Protein AF-A0AAD9K4V1-F1 (afdb_monomer_lite)

pLDDT: mean 78.72, std 24.53, range [26.08, 97.69]

Organism: NCBI:txid53620

Foldseek 3Di:
DPPVVVLDPPDDPDDPDDDDDDDDDDDDDDDDDDDPDDDDDDDDPVNVVVVVCQFQVVVDDVVVVQVVCVVVDVVSVVCCVVPPPDTQTQDQLLLLLLLLLLVVPDDPVSSVLLQVVQQVVAFDWDDADPNDTDGDRHFLVSLQDPCQLVVSVVVPSPPSSVLSNQQSVVLVVVVGSVNRSVLLVDDLVVSLVVQCVGRSCDNVSSVSSCSRNRPPD

Structure (mmCIF, N/CA/C/O backbone):
data_AF-A0AAD9K4V1-F1
#
_entry.id   AF-A0AAD9K4V1-F1
#
loop_
_atom_site.group_PDB
_atom_site.id
_atom_site.type_symbol
_atom_site.label_atom_id
_atom_site.label_alt_id
_atom_site.label_comp_id
_atom_site.label_asym_id
_atom_site.label_entity_id
_atom_site.label_seq_id
_atom_site.pdbx_PDB_ins_code
_atom_site.Cartn_x
_atom_site.Cartn_y
_atom_site.Cartn_z
_atom_site.occupancy
_atom_site.B_iso_or_equiv
_atom_site.auth_seq_id
_atom_site.auth_comp_id
_atom_site.auth_asym_id
_atom_site.auth_atom_id
_atom_site.pdbx_PDB_model_num
ATOM 1 N N . VAL A 1 1 ? -15.288 7.721 -21.588 1.00 27.66 1 VAL A N 1
ATOM 2 C CA . VAL A 1 1 ? -16.546 7.772 -20.795 1.00 27.66 1 VAL A CA 1
ATOM 3 C C . VAL A 1 1 ? -16.971 6.377 -20.280 1.00 27.66 1 VAL A C 1
ATOM 5 O O . VAL A 1 1 ? -18.132 6.167 -19.991 1.00 27.66 1 VAL A O 1
ATOM 8 N N . HIS A 1 2 ? -16.050 5.419 -20.070 1.00 26.86 2 HIS A N 1
ATOM 9 C CA . HIS A 1 2 ? -16.391 4.065 -19.564 1.00 26.86 2 HIS A CA 1
ATOM 10 C C . HIS A 1 2 ? -15.452 3.548 -18.453 1.00 26.86 2 HIS A C 1
ATOM 12 O O . HIS A 1 2 ? -15.375 2.349 -18.196 1.00 26.86 2 HIS A O 1
ATOM 18 N N . THR A 1 3 ? -14.713 4.435 -17.788 1.00 29.56 3 THR A N 1
ATOM 19 C CA . THR A 1 3 ? -13.752 4.066 -16.734 1.00 29.56 3 THR A CA 1
ATOM 20 C C . THR A 1 3 ? -14.324 4.159 -15.319 1.00 29.56 3 THR A C 1
ATOM 22 O O . THR A 1 3 ? -13.787 3.514 -14.428 1.00 29.56 3 THR A O 1
ATOM 25 N N . LEU A 1 4 ? -15.424 4.891 -15.106 1.00 29.19 4 LEU A N 1
ATOM 26 C CA . LEU A 1 4 ? -15.973 5.150 -13.766 1.00 29.19 4 LEU A CA 1
ATOM 27 C C . LEU A 1 4 ? -16.699 3.939 -13.147 1.00 29.19 4 LEU A C 1
ATOM 29 O O . LEU A 1 4 ? -16.651 3.765 -11.935 1.00 29.19 4 LEU A O 1
ATOM 33 N N . ASP A 1 5 ? -17.291 3.052 -13.955 1.00 32.31 5 ASP A N 1
ATOM 34 C CA . ASP A 1 5 ? -18.043 1.891 -13.441 1.00 32.31 5 ASP A CA 1
ATOM 35 C C . ASP A 1 5 ? -17.166 0.717 -12.975 1.00 32.31 5 ASP A C 1
ATOM 37 O O . ASP A 1 5 ? -17.660 -0.192 -12.312 1.00 32.31 5 ASP A O 1
ATOM 41 N N . ARG A 1 6 ? -15.858 0.717 -13.274 1.00 38.47 6 ARG A N 1
ATOM 42 C CA . ARG A 1 6 ? -14.956 -0.386 -12.881 1.00 38.47 6 ARG A CA 1
ATOM 43 C C . ARG A 1 6 ? -14.404 -0.269 -11.461 1.00 38.47 6 ARG A C 1
ATOM 45 O O . ARG A 1 6 ? -13.782 -1.211 -10.986 1.00 38.47 6 ARG A O 1
ATOM 52 N N . TYR A 1 7 ? -14.594 0.874 -10.802 1.00 41.94 7 TYR A N 1
ATOM 53 C CA . TYR A 1 7 ? -13.893 1.199 -9.555 1.00 41.94 7 TYR A CA 1
ATOM 54 C C . TYR A 1 7 ? -14.792 1.292 -8.321 1.00 41.94 7 TYR A C 1
ATOM 56 O O . TYR A 1 7 ? -14.320 1.703 -7.263 1.00 41.94 7 TYR A O 1
ATOM 64 N N . LYS A 1 8 ? -16.056 0.856 -8.404 1.00 34.94 8 LYS A N 1
ATOM 65 C CA . LYS A 1 8 ? -16.811 0.581 -7.177 1.00 34.94 8 LYS A CA 1
ATOM 66 C C . LYS A 1 8 ? -16.186 -0.629 -6.475 1.00 34.94 8 LYS A C 1
ATOM 68 O O . LYS A 1 8 ? -15.973 -1.646 -7.140 1.00 34.94 8 LYS A O 1
ATOM 73 N N . PRO A 1 9 ? -15.908 -0.560 -5.160 1.00 36.94 9 PRO A N 1
ATOM 74 C CA . PRO A 1 9 ? -15.474 -1.728 -4.410 1.00 36.94 9 PRO A CA 1
ATOM 75 C C . PRO A 1 9 ? -16.477 -2.858 -4.651 1.00 36.94 9 PRO A C 1
ATOM 77 O O . PRO A 1 9 ? -17.682 -2.681 -4.478 1.00 36.94 9 PRO A O 1
ATOM 80 N N . ILE A 1 10 ? -15.992 -4.034 -5.059 1.00 44.75 10 ILE A N 1
ATOM 81 C CA . ILE A 1 10 ? -16.858 -5.198 -5.321 1.00 44.75 10 ILE A CA 1
ATOM 82 C C . ILE A 1 10 ? -17.320 -5.867 -4.007 1.00 44.75 10 ILE A C 1
ATOM 84 O O . ILE A 1 10 ? -17.772 -7.012 -3.978 1.00 44.75 10 ILE A O 1
ATOM 88 N N . VAL A 1 11 ? -17.207 -5.135 -2.900 1.00 39.44 11 VAL A N 1
ATOM 89 C CA . VAL A 1 11 ? -17.827 -5.423 -1.616 1.00 39.44 11 VAL A CA 1
ATOM 90 C C . VAL A 1 11 ? -19.027 -4.487 -1.516 1.00 39.44 11 VAL A C 1
ATOM 92 O O . VAL A 1 11 ? -18.880 -3.294 -1.262 1.00 39.44 11 VAL A O 1
ATOM 95 N N . LYS A 1 12 ? -20.225 -5.014 -1.793 1.00 26.75 12 LYS A N 1
ATOM 96 C CA . LYS A 1 12 ? -21.461 -4.271 -1.524 1.00 26.75 12 LYS A CA 1
ATOM 97 C C . LYS A 1 12 ? -21.543 -3.998 -0.014 1.00 26.75 12 LYS A C 1
ATOM 99 O O . LYS A 1 12 ? -21.251 -4.920 0.751 1.00 26.75 12 LYS A O 1
ATOM 104 N N . PRO A 1 13 ? -21.955 -2.794 0.419 1.00 26.08 13 PRO A N 1
ATOM 105 C CA . PRO A 1 13 ? -22.306 -2.556 1.812 1.00 26.08 13 PRO A CA 1
ATOM 106 C C . PRO A 1 13 ? -23.389 -3.553 2.226 1.00 26.08 13 PRO A C 1
ATOM 108 O O . PRO A 1 13 ? -24.307 -3.828 1.451 1.00 26.08 13 PRO A O 1
ATOM 111 N N . VAL A 1 14 ? -23.271 -4.104 3.430 1.00 33.31 14 VAL A N 1
ATOM 112 C CA . VAL A 1 14 ? -24.379 -4.814 4.070 1.00 33.31 14 VAL A CA 1
ATOM 113 C C . VAL A 1 14 ? -25.496 -3.786 4.239 1.00 33.31 14 VAL A C 1
ATOM 115 O O . VAL A 1 14 ? -25.303 -2.785 4.924 1.00 33.31 14 VAL A O 1
ATOM 118 N N . GLU A 1 15 ? -26.622 -3.980 3.553 1.00 28.55 15 GLU A N 1
ATOM 119 C CA . GLU A 1 15 ? -27.802 -3.134 3.727 1.00 28.55 15 GLU A CA 1
ATOM 120 C C . GLU A 1 15 ? -28.258 -3.236 5.192 1.00 28.55 15 GLU A C 1
ATOM 122 O O . GLU A 1 15 ? -28.535 -4.327 5.696 1.00 28.55 15 GLU A O 1
ATOM 127 N N . GLU A 1 16 ? -28.284 -2.100 5.894 1.00 29.05 16 GLU A N 1
ATOM 128 C CA . GLU A 1 16 ? -28.914 -1.977 7.206 1.00 29.05 16 GLU A CA 1
ATOM 129 C C . GLU A 1 16 ? -30.424 -2.194 7.038 1.00 29.05 16 GLU A C 1
ATOM 131 O O . GLU A 1 16 ? -31.164 -1.300 6.623 1.00 29.05 16 GLU A O 1
ATOM 136 N N . GLU A 1 17 ? -30.904 -3.397 7.356 1.00 30.12 17 GLU A N 1
ATOM 137 C CA . GLU A 1 17 ? -32.329 -3.617 7.584 1.00 30.12 17 GLU A CA 1
ATOM 138 C C . GLU A 1 17 ? -32.752 -2.862 8.851 1.00 30.1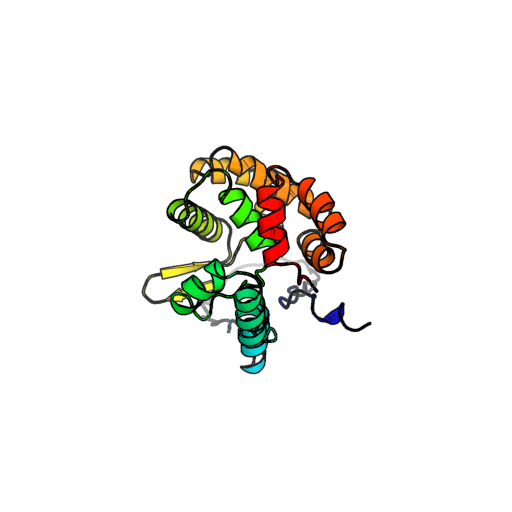2 17 GLU A C 1
ATOM 140 O O . GLU A 1 17 ? -32.494 -3.285 9.982 1.00 30.12 17 GLU A O 1
ATOM 145 N N . ASN A 1 18 ? -33.440 -1.740 8.639 1.00 29.52 18 ASN A N 1
ATOM 146 C CA . ASN A 1 18 ? -34.253 -1.065 9.642 1.00 29.52 18 ASN A CA 1
ATOM 147 C C . ASN A 1 18 ? -35.196 -2.075 10.315 1.00 29.52 18 ASN A C 1
ATOM 149 O O . ASN A 1 18 ? -36.114 -2.596 9.681 1.00 29.52 18 ASN A O 1
ATOM 153 N N . LYS A 1 19 ? -35.007 -2.317 11.616 1.00 32.28 19 LYS A N 1
ATOM 154 C CA . LYS A 1 19 ? -36.016 -2.958 12.464 1.00 32.28 19 LYS A CA 1
ATOM 155 C C . LYS A 1 19 ? -36.624 -1.926 13.396 1.00 32.28 19 LYS A C 1
ATOM 157 O O . LYS A 1 19 ? -35.996 -1.485 14.355 1.00 32.28 19 LYS A O 1
ATOM 162 N N . GLU A 1 20 ? -37.861 -1.570 13.079 1.00 30.00 20 GLU A N 1
ATOM 163 C CA . GLU A 1 20 ? -38.794 -0.899 13.974 1.00 30.00 20 GLU A CA 1
ATOM 164 C C . GLU A 1 20 ? -38.935 -1.692 15.283 1.00 30.00 20 GLU A C 1
ATOM 166 O O . GLU A 1 20 ? -39.091 -2.916 15.290 1.00 30.00 20 GLU A O 1
ATOM 171 N N . THR A 1 21 ? -38.874 -0.984 16.407 1.00 28.25 21 THR A N 1
ATOM 172 C CA . THR A 1 21 ? -39.229 -1.495 17.731 1.00 28.25 21 THR A CA 1
ATOM 173 C C . THR A 1 21 ? -40.744 -1.641 17.862 1.00 28.25 21 THR A C 1
ATOM 175 O O . THR A 1 21 ? -41.494 -0.741 17.485 1.00 28.25 21 THR A O 1
ATOM 178 N N . PRO A 1 22 ? -41.194 -2.700 18.552 1.00 29.38 22 PRO A N 1
ATOM 179 C CA . PRO A 1 22 ? -42.202 -2.469 19.572 1.00 29.38 22 PRO A CA 1
ATOM 180 C C . PRO A 1 22 ? -41.823 -3.087 20.921 1.00 29.38 22 PRO A C 1
ATOM 182 O O . PRO A 1 22 ? -41.282 -4.184 21.038 1.00 29.38 22 PRO A O 1
ATOM 185 N N . SER A 1 23 ? -42.145 -2.308 21.944 1.00 29.70 23 SER A N 1
ATOM 186 C CA . SER A 1 23 ? -42.168 -2.615 23.367 1.00 29.70 23 SER A CA 1
ATOM 187 C C . SER A 1 23 ? -43.079 -3.799 23.708 1.00 29.70 23 SER A C 1
ATOM 189 O O . SER A 1 23 ? -44.248 -3.787 23.325 1.00 29.70 23 SER A O 1
ATOM 191 N N . ASN A 1 24 ? -42.586 -4.761 24.492 1.00 29.86 24 ASN A N 1
ATOM 192 C CA . ASN A 1 24 ? -43.078 -5.060 25.847 1.00 29.86 24 ASN A CA 1
ATOM 193 C C . ASN A 1 24 ? -42.482 -6.364 26.404 1.00 29.86 24 ASN A C 1
ATOM 195 O O . ASN A 1 24 ? -42.130 -7.288 25.675 1.00 29.86 24 ASN A O 1
ATOM 199 N N . GLU A 1 25 ? -42.364 -6.355 27.728 1.00 29.64 25 GLU A N 1
ATOM 200 C CA . GLU A 1 25 ? -41.956 -7.404 28.663 1.00 29.64 25 GLU A CA 1
ATOM 201 C C . GLU A 1 25 ? -42.705 -8.733 28.433 1.00 29.64 25 GLU A C 1
ATOM 203 O O . GLU A 1 25 ? -43.905 -8.707 28.179 1.00 29.64 25 GLU A O 1
ATOM 208 N N . ASP A 1 26 ? -42.027 -9.890 28.500 1.00 27.81 26 ASP A N 1
ATOM 209 C CA . ASP A 1 26 ? -42.086 -10.817 29.650 1.00 27.81 26 ASP A CA 1
ATOM 210 C C . ASP A 1 26 ? -41.309 -12.147 29.418 1.00 27.81 26 ASP A C 1
ATOM 212 O O . ASP A 1 26 ? -41.230 -12.673 28.312 1.00 27.81 26 ASP A O 1
ATOM 216 N N . SER A 1 27 ? -40.706 -12.635 30.508 1.00 26.53 27 SER A N 1
ATOM 217 C CA . SER A 1 27 ? -40.320 -14.011 30.912 1.00 26.53 27 SER A CA 1
ATOM 218 C C . SER A 1 27 ? -39.974 -15.173 29.924 1.00 26.53 27 SER A C 1
ATOM 220 O O . SER A 1 27 ? -40.780 -15.665 29.149 1.00 26.53 27 SER A O 1
ATOM 222 N N . ALA A 1 28 ? -38.759 -15.718 30.142 1.00 30.08 28 ALA A N 1
ATOM 223 C CA . ALA A 1 28 ? -38.302 -17.130 30.162 1.00 30.08 28 ALA A CA 1
ATOM 224 C C . ALA A 1 28 ? -38.759 -18.175 29.105 1.00 30.08 28 ALA A C 1
ATOM 226 O O . ALA A 1 28 ? -39.890 -18.630 29.135 1.00 30.08 28 ALA A O 1
ATOM 227 N N . GLU A 1 29 ? -37.800 -18.738 28.341 1.00 28.66 29 GLU A N 1
ATOM 228 C CA . GLU A 1 29 ? -37.428 -20.178 28.357 1.00 28.66 29 GLU A CA 1
ATOM 229 C C . GLU A 1 29 ? -36.346 -20.544 27.313 1.00 28.66 29 GLU A C 1
ATOM 231 O O . GLU A 1 29 ? -36.267 -19.999 26.214 1.00 28.66 29 GLU A O 1
ATOM 236 N N . ARG A 1 30 ? -35.484 -21.505 27.677 1.00 32.94 30 ARG A N 1
ATOM 237 C CA . ARG A 1 30 ? -34.397 -22.066 26.855 1.00 32.94 30 ARG A CA 1
ATOM 238 C C . ARG A 1 30 ? -34.943 -23.002 25.774 1.00 32.94 30 ARG A C 1
ATOM 240 O O . ARG A 1 30 ? -35.521 -24.026 26.123 1.00 32.94 30 ARG A O 1
ATOM 247 N N . LYS A 1 31 ? -34.576 -22.783 24.505 1.00 29.47 31 LYS A N 1
ATOM 248 C CA . LYS A 1 31 ? -34.395 -23.859 23.511 1.00 29.47 31 LYS A CA 1
ATOM 249 C C . LYS A 1 31 ? -33.177 -23.573 22.632 1.00 29.47 31 LYS A C 1
ATOM 251 O O . LYS A 1 31 ? -33.088 -22.539 21.981 1.00 29.47 31 LYS A O 1
ATOM 256 N N . GLN A 1 32 ? -32.221 -24.501 22.662 1.00 32.91 32 GLN A N 1
ATOM 257 C CA . GLN A 1 32 ? -31.114 -24.583 21.716 1.00 32.91 32 GLN A CA 1
ATOM 258 C C . GLN A 1 32 ? -31.665 -25.033 20.361 1.00 32.91 32 GLN A C 1
ATOM 260 O O . GLN A 1 32 ? -32.215 -26.126 20.251 1.00 32.91 32 GLN A O 1
ATOM 265 N N . THR A 1 33 ? -31.467 -24.221 19.331 1.00 29.20 33 THR A N 1
ATOM 266 C CA . THR A 1 33 ? -31.563 -24.645 17.931 1.00 29.20 33 THR A CA 1
ATOM 267 C C . THR A 1 33 ? -30.305 -24.171 17.228 1.00 29.20 33 THR A C 1
ATOM 269 O O . THR A 1 33 ? -30.097 -22.974 17.038 1.00 29.20 33 THR A O 1
ATOM 272 N N . GLN A 1 34 ? -29.443 -25.134 16.898 1.00 33.59 34 GLN A N 1
ATOM 273 C CA . GLN A 1 34 ? -28.350 -24.979 15.950 1.00 33.59 34 GLN A CA 1
ATOM 274 C C . GLN A 1 34 ? -28.959 -24.609 14.596 1.00 33.59 34 GLN A C 1
ATOM 276 O O . GLN A 1 34 ? -29.552 -25.441 13.918 1.00 33.59 34 GLN A O 1
ATOM 281 N N . GLY A 1 35 ? -28.861 -23.331 14.247 1.00 27.09 35 GLY A N 1
ATOM 282 C CA . GLY A 1 35 ? -29.062 -22.841 12.895 1.00 27.09 35 GLY A CA 1
ATOM 283 C C . GLY A 1 35 ? -27.698 -22.485 12.333 1.00 27.09 35 GLY A C 1
ATOM 284 O O . GLY A 1 35 ? -27.172 -21.414 12.633 1.00 27.09 35 GLY A O 1
ATOM 285 N N . GLU A 1 36 ? -27.115 -23.393 11.555 1.00 34.53 36 GLU A N 1
ATOM 286 C CA . GLU A 1 36 ? -25.994 -23.085 10.673 1.00 34.53 36 GLU A CA 1
ATOM 287 C C . GLU A 1 36 ? -26.449 -21.984 9.706 1.00 34.53 36 GLU A C 1
ATOM 289 O O . GLU A 1 36 ? -27.186 -22.220 8.749 1.00 34.53 36 GLU A O 1
ATOM 294 N N . ARG A 1 37 ? -26.063 -20.737 9.990 1.00 34.22 37 ARG A N 1
ATOM 295 C CA . ARG A 1 37 ? -26.198 -19.637 9.035 1.00 34.22 37 ARG A CA 1
ATOM 296 C C . ARG A 1 37 ? -25.208 -19.894 7.909 1.00 34.22 37 ARG A C 1
ATOM 298 O O . ARG A 1 37 ? -24.004 -19.763 8.103 1.00 34.22 37 ARG A O 1
ATOM 305 N N . SER A 1 38 ? -25.727 -20.253 6.741 1.00 35.97 38 SER A N 1
ATOM 306 C CA . SER A 1 38 ? -24.971 -20.348 5.496 1.00 35.97 38 SER A CA 1
ATOM 307 C C . SER A 1 38 ? -24.293 -19.006 5.193 1.00 35.97 38 SER A C 1
ATOM 309 O O . SER A 1 38 ? -24.958 -18.039 4.813 1.00 35.97 38 SER A O 1
ATOM 311 N N . LEU A 1 39 ? -22.975 -18.938 5.381 1.00 41.38 39 LEU A N 1
ATOM 312 C CA . LEU A 1 39 ? -22.159 -17.809 4.951 1.00 41.38 39 LEU A CA 1
ATOM 313 C C . LEU A 1 39 ? -21.896 -17.889 3.442 1.00 41.38 39 LEU A C 1
ATOM 315 O O . LEU A 1 39 ? -21.455 -18.915 2.932 1.00 41.38 39 LEU A O 1
ATOM 319 N N . GLY A 1 40 ? -22.103 -16.758 2.767 1.00 43.78 40 GLY A N 1
ATOM 320 C CA . GLY A 1 40 ? -21.574 -16.476 1.436 1.00 43.78 40 GLY A CA 1
ATOM 321 C C . GLY A 1 40 ? -22.550 -16.751 0.297 1.00 43.78 40 GLY A C 1
ATOM 322 O O . GLY A 1 40 ? -22.728 -17.889 -0.130 1.00 43.78 40 GLY A O 1
ATOM 323 N N . ALA A 1 41 ? -23.126 -15.686 -0.271 1.00 49.72 41 ALA A N 1
ATOM 324 C CA . ALA A 1 41 ? -23.662 -15.746 -1.627 1.00 49.72 41 ALA A CA 1
ATOM 325 C C . ALA A 1 41 ? -22.585 -16.352 -2.546 1.00 49.72 41 ALA A C 1
ATOM 327 O O . ALA A 1 41 ? -21.455 -15.858 -2.570 1.00 49.72 41 ALA A O 1
ATOM 328 N N . LYS A 1 42 ? -22.908 -17.446 -3.251 1.00 50.56 42 LYS A N 1
ATOM 329 C CA . LYS A 1 42 ? -21.972 -18.127 -4.156 1.00 50.56 42 LYS A CA 1
ATOM 330 C C . LYS A 1 42 ? -21.514 -17.139 -5.229 1.00 50.56 42 LYS A C 1
ATOM 332 O O . LYS A 1 42 ? -22.264 -16.822 -6.147 1.00 50.56 42 LYS A O 1
ATOM 337 N N . LYS A 1 43 ? -20.293 -16.632 -5.081 1.00 65.88 43 LYS A N 1
ATOM 338 C CA . LYS A 1 43 ? -19.605 -15.858 -6.112 1.00 65.88 43 LYS A CA 1
ATOM 339 C C . LYS A 1 43 ? -19.301 -16.808 -7.271 1.00 65.88 43 LYS A C 1
ATOM 341 O O . LYS A 1 43 ? -18.761 -17.888 -7.042 1.00 65.88 43 LYS A O 1
ATOM 346 N N . ASP A 1 44 ? -19.706 -16.433 -8.480 1.00 78.25 44 ASP A N 1
ATOM 347 C CA . ASP A 1 44 ? -19.501 -17.249 -9.681 1.00 78.25 44 ASP A CA 1
ATOM 348 C C . ASP A 1 44 ? -18.007 -17.301 -10.057 1.00 78.25 44 ASP A C 1
ATOM 350 O O . ASP A 1 44 ? -17.243 -16.389 -9.739 1.00 78.25 44 ASP A O 1
ATOM 354 N N . GLN A 1 45 ? -17.575 -18.352 -10.749 1.00 77.00 45 GLN A N 1
ATOM 355 C CA . GLN A 1 45 ? -16.197 -18.549 -11.207 1.00 77.00 45 GLN A CA 1
ATOM 356 C C . GLN A 1 45 ? -15.685 -17.347 -12.023 1.00 77.00 45 GLN A C 1
ATOM 358 O O . GLN A 1 45 ? -14.541 -16.923 -11.858 1.00 77.00 45 GLN A O 1
ATOM 363 N N . ASN A 1 46 ? -16.572 -16.731 -12.810 1.00 84.75 46 ASN A N 1
ATOM 364 C CA . ASN A 1 46 ? -16.290 -15.534 -13.603 1.00 84.75 46 ASN A CA 1
ATOM 365 C C . ASN A 1 46 ? -15.865 -14.326 -12.736 1.00 84.75 46 ASN A C 1
ATOM 367 O O . ASN A 1 46 ? -14.997 -13.550 -13.123 1.00 84.75 46 ASN A O 1
ATOM 371 N N . TYR A 1 47 ? -16.411 -14.191 -11.521 1.00 86.88 47 TYR A N 1
ATOM 372 C CA . TYR A 1 47 ? -16.060 -13.096 -10.610 1.00 86.88 47 TYR A CA 1
ATOM 373 C C . TYR A 1 47 ? -14.602 -13.178 -10.137 1.00 86.88 47 TYR A C 1
ATOM 375 O O . TYR A 1 47 ? -13.892 -12.172 -10.129 1.00 86.88 47 TYR A O 1
ATOM 383 N N . PHE A 1 48 ? -14.138 -14.371 -9.756 1.00 89.62 48 PHE A N 1
ATOM 384 C CA . PHE A 1 48 ? -12.758 -14.551 -9.302 1.00 89.62 48 PHE A CA 1
ATOM 385 C C . PHE A 1 48 ? -11.761 -14.395 -10.448 1.00 89.62 48 PHE A C 1
ATOM 387 O O . PHE A 1 48 ? -10.711 -13.787 -10.258 1.00 89.62 48 PHE A O 1
ATOM 394 N N . GLU A 1 49 ? -12.108 -14.884 -11.639 1.00 92.00 49 GLU A N 1
ATOM 395 C CA . GLU A 1 49 ? -11.289 -14.713 -12.839 1.00 92.00 49 GLU A CA 1
ATOM 396 C C . GLU A 1 49 ? -11.062 -13.231 -13.160 1.00 92.00 49 GLU A C 1
ATOM 398 O O . GLU A 1 49 ? -9.921 -12.823 -13.355 1.00 92.00 49 GLU A O 1
ATOM 403 N N . GLN A 1 50 ? -12.110 -12.401 -13.112 1.00 92.31 50 GLN A N 1
ATOM 404 C CA . GLN A 1 50 ? -11.986 -10.957 -13.339 1.00 92.31 50 GLN A CA 1
ATOM 405 C C . GLN A 1 50 ? -11.087 -10.266 -12.307 1.00 92.31 50 GLN A C 1
ATOM 407 O O . GLN A 1 50 ? -10.283 -9.407 -12.669 1.00 92.31 50 GLN A O 1
ATOM 412 N N . ILE A 1 51 ? -11.196 -10.642 -11.029 1.00 91.94 51 ILE A N 1
ATOM 413 C CA . ILE A 1 51 ? -10.345 -10.075 -9.975 1.00 91.94 51 ILE A CA 1
ATOM 414 C C . ILE A 1 51 ? -8.887 -10.437 -10.201 1.00 91.94 51 ILE A C 1
ATOM 416 O O . ILE A 1 51 ? -8.025 -9.567 -10.119 1.00 91.94 51 ILE A O 1
ATOM 420 N N . LEU A 1 52 ? -8.599 -11.708 -10.483 1.00 93.62 52 LEU A N 1
ATOM 421 C CA . LEU A 1 52 ? -7.231 -12.152 -10.730 1.00 93.62 52 LEU A CA 1
ATOM 422 C C . LEU A 1 52 ? -6.675 -11.510 -12.005 1.00 93.62 52 LEU A C 1
ATOM 424 O O . LEU A 1 52 ? -5.516 -11.096 -12.022 1.00 93.62 52 LEU A O 1
ATOM 428 N N . TRP A 1 53 ? -7.507 -11.366 -13.038 1.00 94.06 53 TRP A N 1
ATOM 429 C CA . TRP A 1 53 ? -7.141 -10.692 -14.277 1.00 94.06 53 TRP A CA 1
ATOM 430 C C . TRP A 1 53 ? -6.708 -9.242 -14.037 1.00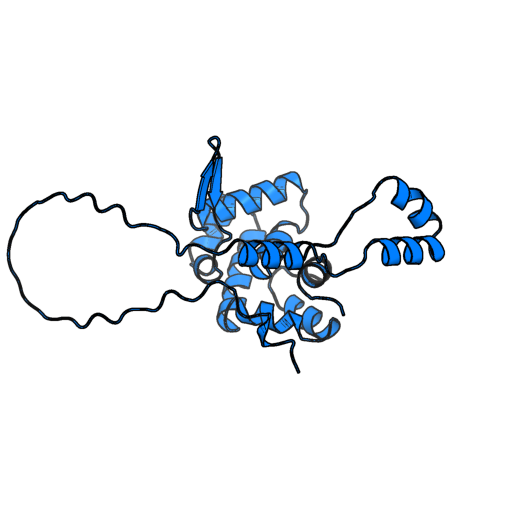 94.06 53 TRP A C 1
ATOM 432 O O . TRP A 1 53 ? -5.647 -8.839 -14.515 1.00 94.06 53 TRP A O 1
ATOM 442 N N . ASP A 1 54 ? -7.483 -8.475 -13.263 1.00 91.44 54 ASP A N 1
ATOM 443 C CA . ASP A 1 54 ? -7.152 -7.089 -12.904 1.00 91.44 54 ASP A CA 1
ATOM 444 C C . ASP A 1 54 ? -5.937 -7.014 -11.963 1.00 91.44 54 ASP A C 1
ATOM 446 O O . ASP A 1 54 ? -5.005 -6.250 -12.215 1.00 91.44 54 ASP A O 1
ATOM 450 N N . TYR A 1 55 ? -5.891 -7.857 -10.926 1.00 92.69 55 TYR A N 1
ATOM 451 C CA . TYR A 1 55 ? -4.823 -7.860 -9.920 1.00 92.69 55 TYR A CA 1
ATOM 452 C C . TYR A 1 55 ? -3.442 -8.149 -10.525 1.00 92.69 55 TYR A C 1
ATOM 454 O O . TYR A 1 55 ? -2.461 -7.485 -10.180 1.00 92.69 55 TYR A O 1
ATOM 462 N N . PHE A 1 56 ? -3.358 -9.105 -11.458 1.00 94.00 56 PHE A N 1
ATOM 463 C CA . PHE A 1 56 ? -2.122 -9.433 -12.178 1.00 94.00 56 PHE A CA 1
ATOM 464 C C . PHE A 1 56 ? -1.902 -8.598 -13.451 1.00 94.00 56 PHE A C 1
ATOM 466 O O . PHE A 1 56 ? -0.877 -8.775 -14.117 1.00 94.00 56 PHE A O 1
ATOM 473 N N . GLN A 1 57 ? -2.830 -7.693 -13.784 1.00 93.31 57 GLN A N 1
ATOM 474 C CA . GLN A 1 57 ? -2.807 -6.864 -14.995 1.00 93.31 57 GLN A CA 1
ATOM 475 C C . GLN A 1 57 ? -2.583 -7.700 -16.263 1.00 93.31 57 GLN A C 1
ATOM 477 O O . GLN A 1 57 ? -1.654 -7.461 -17.041 1.00 93.31 57 GLN A O 1
ATOM 482 N N . LEU A 1 58 ? -3.381 -8.757 -16.435 1.00 94.00 58 LEU A N 1
ATOM 483 C CA . LEU A 1 58 ? -3.211 -9.717 -17.533 1.00 94.00 58 LEU A CA 1
ATOM 484 C C . LEU A 1 58 ? -3.595 -9.147 -18.906 1.00 94.00 58 LEU A C 1
ATOM 486 O O . LEU A 1 58 ? -3.239 -9.730 -19.926 1.00 94.00 58 LEU A O 1
ATOM 490 N N . ASP A 1 59 ? -4.249 -7.986 -18.941 1.00 92.88 59 ASP A N 1
ATOM 491 C CA . ASP A 1 59 ? -4.465 -7.185 -20.146 1.00 92.88 59 ASP A CA 1
ATOM 4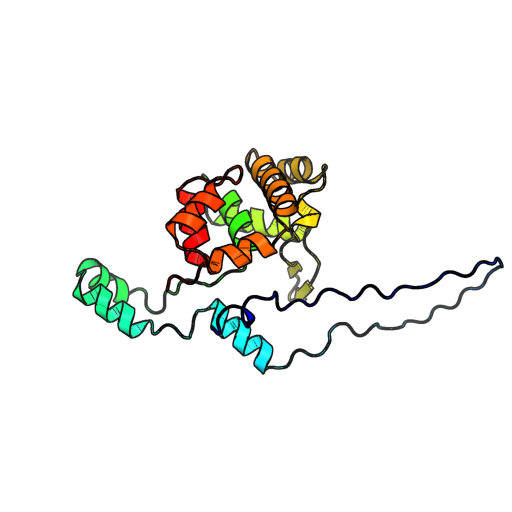92 C C . ASP A 1 59 ? -3.170 -6.562 -20.695 1.00 92.88 59 ASP A C 1
ATOM 494 O O . ASP A 1 59 ? -3.084 -6.269 -21.887 1.00 92.88 59 ASP A O 1
ATOM 498 N N . VAL A 1 60 ? -2.140 -6.400 -19.856 1.00 92.56 60 VAL A N 1
ATOM 499 C CA . VAL A 1 60 ? -0.838 -5.872 -20.271 1.00 92.56 60 VAL A CA 1
ATOM 500 C C . VAL A 1 60 ? 0.009 -6.981 -20.895 1.00 92.56 60 VAL A C 1
ATOM 502 O O . VAL A 1 60 ? 0.377 -7.965 -20.229 1.00 92.56 60 VAL A O 1
ATOM 505 N N . ASN A 1 61 ? 0.376 -6.793 -22.167 1.00 94.56 61 ASN A N 1
ATOM 506 C CA . ASN A 1 61 ? 1.300 -7.677 -22.867 1.00 94.56 61 ASN A CA 1
ATOM 507 C C . ASN A 1 61 ? 2.734 -7.454 -22.368 1.00 94.56 61 ASN A C 1
ATOM 509 O O . ASN A 1 61 ? 3.411 -6.492 -22.726 1.00 94.56 61 ASN A O 1
ATOM 513 N N . LEU A 1 62 ? 3.198 -8.370 -21.519 1.00 94.12 62 LEU A N 1
ATOM 514 C CA . LEU A 1 62 ? 4.525 -8.290 -20.922 1.00 94.12 62 LEU A CA 1
ATOM 515 C C . LEU A 1 62 ? 5.647 -8.551 -21.936 1.00 94.12 62 LEU A C 1
ATOM 517 O O . LEU A 1 62 ? 6.749 -8.047 -21.739 1.00 94.12 62 LEU A O 1
ATOM 521 N N . HIS A 1 63 ? 5.379 -9.316 -22.998 1.00 94.50 63 HIS A N 1
ATOM 522 C CA . HIS A 1 63 ? 6.374 -9.624 -24.025 1.00 94.50 63 HIS A CA 1
ATOM 523 C C . HIS A 1 63 ? 6.774 -8.356 -24.780 1.00 94.50 63 HIS A C 1
ATOM 525 O O . HIS A 1 63 ? 7.955 -8.030 -24.829 1.00 94.50 63 HIS A O 1
ATOM 531 N N . ASP A 1 64 ? 5.788 -7.584 -25.245 1.00 96.12 64 ASP A N 1
ATOM 532 C CA . ASP A 1 64 ? 6.020 -6.328 -25.970 1.00 96.12 64 ASP A CA 1
ATOM 533 C C . ASP A 1 64 ? 6.827 -5.328 -25.120 1.00 96.12 64 ASP A C 1
ATOM 535 O O . ASP A 1 64 ? 7.724 -4.648 -25.618 1.00 96.12 64 ASP A O 1
ATOM 539 N N . LEU A 1 65 ? 6.554 -5.270 -23.808 1.00 95.75 65 LEU A N 1
ATOM 540 C CA . LEU A 1 65 ? 7.315 -4.440 -22.870 1.00 95.75 65 LEU A CA 1
ATOM 541 C C . LEU A 1 65 ? 8.754 -4.936 -22.695 1.00 95.75 65 LEU A C 1
ATOM 543 O O . LEU A 1 65 ? 9.687 -4.134 -22.720 1.00 95.75 65 LEU A O 1
ATOM 547 N N . TYR A 1 66 ? 8.946 -6.245 -22.520 1.00 96.06 66 TYR A N 1
ATOM 548 C CA . TYR A 1 66 ? 10.273 -6.842 -22.380 1.00 96.06 66 TYR A CA 1
ATOM 549 C C . TYR A 1 66 ? 11.121 -6.640 -23.638 1.00 96.06 66 TYR A C 1
ATOM 551 O O . TYR A 1 66 ? 12.305 -6.318 -23.506 1.00 96.06 66 TYR A O 1
ATOM 559 N N . ASP A 1 67 ? 10.531 -6.787 -24.824 1.00 96.00 67 ASP A N 1
ATOM 560 C CA . ASP A 1 67 ? 11.190 -6.538 -26.107 1.00 96.00 67 ASP A CA 1
ATOM 561 C C . ASP A 1 67 ? 11.618 -5.076 -26.204 1.00 96.00 67 ASP A C 1
ATOM 563 O O . ASP A 1 67 ? 12.805 -4.788 -26.366 1.00 96.00 67 ASP A O 1
ATOM 567 N N . HIS A 1 68 ? 10.682 -4.150 -25.982 1.00 96.94 68 HIS A N 1
ATOM 568 C CA . HIS A 1 68 ? 10.960 -2.720 -26.039 1.00 96.94 68 HIS A CA 1
ATOM 569 C C . HIS A 1 68 ? 12.059 -2.293 -25.053 1.00 96.94 68 HIS A C 1
ATOM 571 O O . HIS A 1 68 ? 13.018 -1.617 -25.431 1.00 96.94 68 HIS A O 1
ATOM 577 N N . TRP A 1 69 ? 11.976 -2.713 -23.786 1.00 96.94 69 TRP A N 1
ATOM 578 C CA . TRP A 1 69 ? 13.002 -2.399 -22.784 1.00 96.94 69 TRP A CA 1
ATOM 579 C C . TRP A 1 69 ? 14.356 -3.029 -23.123 1.00 96.94 69 TRP A C 1
ATOM 581 O O . TRP A 1 69 ? 15.400 -2.422 -22.884 1.00 96.94 69 TRP A O 1
ATOM 591 N N . SER A 1 70 ? 14.355 -4.217 -23.729 1.00 96.75 70 SER A N 1
ATOM 592 C CA . SER A 1 70 ? 15.572 -4.885 -24.193 1.00 96.75 70 SER A CA 1
ATOM 593 C C . SER A 1 70 ? 16.198 -4.202 -25.407 1.00 96.75 70 SER A C 1
ATOM 595 O O . SER A 1 70 ? 17.414 -4.298 -25.596 1.00 96.75 70 SER A O 1
ATOM 597 N N . GLU A 1 71 ? 15.410 -3.541 -26.254 1.00 97.38 71 GLU A N 1
ATOM 598 C CA . GLU A 1 71 ? 15.900 -2.742 -27.381 1.00 97.38 71 GLU A CA 1
ATOM 599 C C . GLU A 1 71 ? 16.639 -1.490 -26.906 1.00 97.38 71 GLU A C 1
ATOM 601 O O . GLU A 1 71 ? 17.726 -1.205 -27.411 1.00 97.38 71 GLU A O 1
ATOM 606 N N . VAL A 1 72 ? 16.086 -0.786 -25.913 1.00 97.50 72 VAL A N 1
ATOM 607 C CA . VAL A 1 72 ? 16.630 0.494 -25.429 1.00 97.50 72 VAL A CA 1
ATOM 608 C C . VAL A 1 72 ? 17.717 0.347 -24.356 1.00 97.50 72 VAL A C 1
ATOM 610 O O . VAL A 1 72 ? 18.548 1.245 -24.227 1.00 97.50 72 VAL A O 1
ATOM 613 N N . ASP A 1 73 ? 17.751 -0.762 -23.605 1.00 97.44 73 ASP A N 1
ATOM 614 C CA . ASP A 1 73 ? 18.747 -1.013 -22.552 1.00 97.44 73 ASP A CA 1
ATOM 615 C C . ASP A 1 73 ? 19.402 -2.413 -22.669 1.00 97.44 73 ASP A C 1
ATOM 617 O O . ASP A 1 73 ? 18.797 -3.439 -22.327 1.00 97.44 73 ASP A O 1
ATOM 621 N N . PRO A 1 74 ? 20.686 -2.487 -23.082 1.00 96.19 74 PRO A N 1
ATOM 622 C CA . PRO A 1 74 ? 21.447 -3.738 -23.134 1.00 96.19 74 PRO A CA 1
ATOM 623 C C . PRO A 1 74 ? 21.590 -4.455 -21.782 1.00 96.19 74 PRO A C 1
ATOM 625 O O . PRO A 1 74 ? 21.680 -5.690 -21.739 1.00 96.19 74 PRO A O 1
ATOM 628 N N . ASN A 1 75 ? 21.611 -3.711 -20.669 1.00 96.31 75 ASN A N 1
ATOM 629 C CA . ASN A 1 75 ? 21.670 -4.313 -19.337 1.00 96.31 75 ASN A CA 1
ATOM 630 C C . ASN A 1 75 ? 20.356 -5.019 -19.022 1.00 96.31 75 ASN A C 1
ATOM 632 O O . ASN A 1 75 ? 20.376 -6.171 -18.576 1.00 96.31 75 ASN A O 1
ATOM 636 N N . PHE A 1 76 ? 19.227 -4.360 -19.303 1.00 96.94 76 PHE A N 1
ATOM 637 C CA . PHE A 1 76 ? 17.910 -4.967 -19.163 1.00 96.94 76 PHE A CA 1
ATOM 638 C C . PHE A 1 76 ? 17.807 -6.244 -20.001 1.00 96.94 76 PHE A C 1
ATOM 640 O O . PHE A 1 76 ? 17.503 -7.292 -19.439 1.00 96.94 76 PHE A O 1
ATOM 647 N N . ARG A 1 77 ? 18.177 -6.206 -21.291 1.00 96.25 77 ARG A N 1
ATOM 648 C CA . ARG A 1 77 ? 18.162 -7.381 -22.190 1.00 96.25 77 ARG A CA 1
ATOM 649 C C . ARG A 1 77 ? 18.854 -8.602 -21.589 1.00 96.25 77 ARG A C 1
ATOM 651 O O . ARG A 1 77 ? 18.341 -9.717 -21.648 1.00 96.25 77 ARG A O 1
ATOM 658 N N . THR A 1 78 ? 20.025 -8.388 -20.995 1.00 95.94 78 THR A N 1
ATOM 659 C CA . THR A 1 78 ? 20.825 -9.462 -20.394 1.00 95.94 78 THR A CA 1
ATOM 660 C C . THR A 1 78 ? 20.150 -10.042 -19.147 1.00 95.94 78 THR A C 1
ATOM 662 O O . THR A 1 78 ? 20.178 -11.251 -18.920 1.00 95.94 78 THR A O 1
ATOM 665 N N . LYS A 1 79 ? 19.546 -9.190 -18.311 1.00 95.00 79 LYS A N 1
ATOM 666 C CA . LYS A 1 79 ? 18.914 -9.603 -17.049 1.00 95.00 79 LYS A CA 1
ATOM 667 C C . LYS A 1 79 ? 17.510 -10.167 -17.239 1.00 95.00 79 LYS A C 1
ATOM 669 O O . LYS A 1 79 ? 17.149 -11.099 -16.527 1.00 95.00 79 LYS A O 1
ATOM 674 N N . ALA A 1 80 ? 16.752 -9.665 -18.207 1.00 94.38 80 ALA A N 1
ATOM 675 C CA . ALA A 1 80 ? 15.384 -10.082 -18.497 1.00 94.38 80 ALA A CA 1
ATOM 676 C C . ALA A 1 80 ? 15.272 -11.591 -18.761 1.00 94.38 80 ALA A C 1
ATOM 678 O O . ALA A 1 80 ? 14.321 -12.226 -18.314 1.00 94.38 80 ALA A O 1
ATOM 679 N N . GLN A 1 81 ? 16.291 -12.186 -19.391 1.00 92.06 81 GLN A N 1
ATOM 680 C CA . GLN A 1 81 ? 16.366 -13.630 -19.643 1.00 92.06 81 GLN A CA 1
ATOM 681 C C . GLN A 1 81 ? 16.394 -14.474 -18.358 1.00 92.06 81 GLN A C 1
ATOM 683 O O . GLN A 1 81 ? 15.928 -15.608 -18.358 1.00 92.06 81 GLN A O 1
ATOM 688 N N . GLN A 1 82 ? 16.932 -13.932 -17.260 1.00 95.19 82 GLN A N 1
ATOM 689 C CA . GLN A 1 82 ? 17.017 -14.621 -15.966 1.00 95.19 82 GLN A CA 1
ATOM 690 C C . GLN A 1 82 ? 15.746 -14.445 -15.124 1.00 95.19 82 GLN A C 1
ATOM 692 O O . GLN A 1 82 ? 15.517 -15.219 -14.198 1.00 95.19 82 GLN A O 1
ATOM 697 N N . PHE A 1 83 ? 14.926 -13.438 -15.439 1.00 92.94 83 PHE A N 1
ATOM 698 C CA . PHE A 1 83 ? 13.734 -13.069 -14.674 1.00 92.94 83 PHE A CA 1
ATOM 699 C C . PHE A 1 83 ? 12.521 -12.853 -15.599 1.00 92.94 83 PHE A C 1
ATOM 701 O O . PHE A 1 83 ? 12.007 -11.731 -15.702 1.00 92.94 83 PHE A O 1
ATOM 708 N N . PRO A 1 84 ? 12.048 -13.901 -16.301 1.00 91.50 84 PRO A N 1
ATOM 709 C CA . PRO A 1 84 ? 10.837 -13.803 -17.104 1.00 91.50 84 PRO A CA 1
ATOM 710 C C . PRO A 1 84 ? 9.596 -13.666 -16.209 1.00 91.50 84 PRO A C 1
ATOM 712 O O . PRO A 1 84 ? 9.545 -14.209 -15.106 1.00 91.50 84 PRO A O 1
ATOM 715 N N . GLY A 1 85 ? 8.568 -12.968 -16.696 1.00 92.25 85 GLY A N 1
ATOM 716 C CA . GLY A 1 85 ? 7.254 -12.947 -16.041 1.00 92.25 85 GLY A CA 1
ATOM 717 C C . GLY A 1 85 ? 7.106 -11.987 -14.855 1.00 92.25 85 GLY A C 1
ATOM 718 O O . GLY A 1 85 ? 6.096 -12.060 -14.156 1.00 92.25 85 GLY A O 1
ATOM 719 N N . VAL A 1 86 ? 8.061 -11.082 -14.612 1.00 94.56 86 VAL A N 1
ATOM 720 C CA . VAL A 1 86 ? 7.953 -10.096 -13.524 1.00 94.56 86 VAL A CA 1
ATOM 721 C C . VAL A 1 86 ? 6.910 -9.040 -13.892 1.00 94.56 86 VAL A C 1
ATOM 723 O O . VAL A 1 86 ? 7.103 -8.258 -14.820 1.00 94.56 86 VAL A O 1
ATOM 726 N N . ARG A 1 87 ? 5.800 -9.014 -13.148 1.00 93.38 87 ARG A N 1
ATOM 727 C CA . ARG A 1 87 ? 4.676 -8.088 -13.346 1.00 93.38 87 ARG A CA 1
ATOM 728 C C . ARG A 1 87 ? 4.520 -7.132 -12.169 1.00 93.38 87 ARG A C 1
ATOM 730 O O . ARG A 1 87 ? 4.880 -7.450 -11.037 1.00 93.38 87 ARG A O 1
ATOM 737 N N . ILE A 1 88 ? 3.940 -5.969 -12.447 1.00 91.19 88 ILE A N 1
ATOM 738 C CA . ILE A 1 88 ? 3.486 -5.025 -11.424 1.00 91.19 88 ILE A CA 1
ATOM 739 C C . ILE A 1 88 ? 2.036 -5.363 -11.078 1.00 91.19 88 ILE A C 1
ATOM 741 O O . ILE A 1 88 ? 1.181 -5.401 -11.960 1.00 91.19 88 ILE A O 1
ATOM 745 N N . LEU A 1 89 ? 1.758 -5.608 -9.80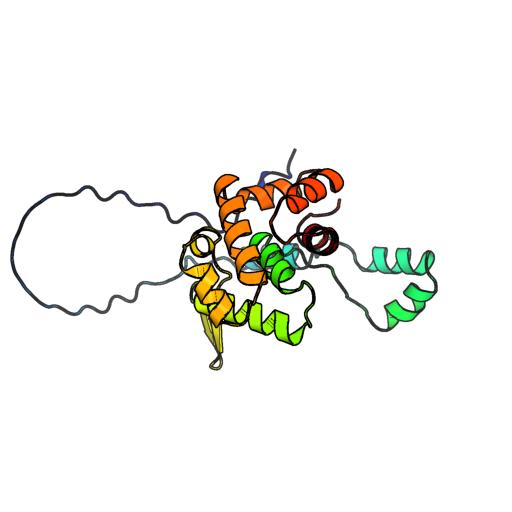0 1.00 91.75 89 LEU A N 1
ATOM 746 C CA . LEU A 1 89 ? 0.411 -5.924 -9.326 1.00 91.75 89 LEU A CA 1
ATOM 747 C C . LEU A 1 89 ? -0.449 -4.662 -9.223 1.00 91.75 89 LEU A C 1
ATOM 749 O O . LEU A 1 89 ? 0.070 -3.578 -8.956 1.00 91.75 89 LEU A O 1
ATOM 753 N N . ARG A 1 90 ? -1.764 -4.816 -9.389 1.00 89.75 90 ARG A N 1
ATOM 754 C CA . ARG A 1 90 ? -2.758 -3.773 -9.119 1.00 89.75 90 ARG A CA 1
ATOM 755 C C . ARG A 1 90 ? -3.424 -4.044 -7.772 1.00 89.75 90 ARG A C 1
ATOM 757 O O . ARG A 1 90 ? -4.473 -4.673 -7.685 1.00 89.75 90 ARG A O 1
ATOM 764 N N . GLN A 1 91 ? -2.771 -3.602 -6.703 1.00 90.31 91 GLN A N 1
ATOM 765 C CA . GLN A 1 91 ? -3.179 -3.897 -5.330 1.00 90.31 91 GLN A CA 1
ATOM 766 C C . GLN A 1 91 ? -4.342 -3.008 -4.858 1.00 90.31 91 GLN A C 1
ATOM 768 O O . GLN A 1 91 ? -4.599 -1.927 -5.405 1.00 90.31 91 GLN A O 1
ATOM 773 N N . GLU A 1 92 ? -5.044 -3.463 -3.818 1.00 90.88 92 GLU A N 1
ATOM 774 C CA . GLU A 1 92 ? -6.086 -2.683 -3.144 1.00 90.88 92 GLU A CA 1
ATOM 775 C C . GLU A 1 92 ? -5.457 -1.419 -2.508 1.00 90.88 92 GLU A C 1
ATOM 777 O O . GLU A 1 92 ? -4.414 -1.525 -1.853 1.00 90.88 92 GLU A O 1
ATOM 782 N N . PRO A 1 93 ? -5.996 -0.203 -2.748 1.00 90.62 93 PRO A N 1
ATOM 783 C CA . PRO A 1 93 ? -5.310 1.034 -2.370 1.00 90.62 93 PRO A CA 1
ATOM 784 C C . PRO A 1 93 ? -5.067 1.216 -0.866 1.00 90.62 93 PRO A C 1
ATOM 786 O O . PRO A 1 93 ? -4.023 1.758 -0.494 1.00 90.62 93 PRO A O 1
ATOM 789 N N . VAL A 1 94 ? -6.003 0.793 -0.010 1.00 92.19 94 VAL A N 1
ATOM 790 C CA . VAL A 1 94 ? -5.900 0.927 1.451 1.00 92.19 94 VAL A CA 1
ATOM 791 C C . VAL A 1 94 ? -4.799 0.014 1.993 1.00 92.19 94 VAL A C 1
ATOM 793 O O . VAL A 1 94 ? -3.873 0.492 2.657 1.00 92.19 94 VAL A O 1
ATOM 796 N N . GLU A 1 95 ? -4.852 -1.275 1.656 1.00 93.88 95 GLU A N 1
ATOM 797 C CA . GLU A 1 95 ? -3.839 -2.278 1.985 1.00 93.88 95 GLU A CA 1
ATOM 798 C C . GLU A 1 95 ? -2.461 -1.812 1.528 1.00 93.88 95 GLU A C 1
ATOM 800 O O . GLU A 1 95 ? -1.494 -1.826 2.299 1.00 93.88 95 GLU A O 1
ATOM 805 N N . ASN A 1 96 ? -2.378 -1.342 0.285 1.00 91.94 96 ASN A N 1
ATOM 806 C CA . ASN A 1 96 ? -1.130 -0.907 -0.307 1.00 91.94 96 ASN A CA 1
ATOM 807 C C . ASN A 1 96 ? -0.538 0.305 0.432 1.00 91.94 96 ASN A C 1
ATOM 809 O O . ASN A 1 96 ? 0.640 0.303 0.802 1.00 91.94 96 ASN A O 1
ATOM 813 N N . LEU A 1 97 ? -1.354 1.326 0.713 1.00 92.06 97 LEU A N 1
ATOM 814 C CA . LEU A 1 97 ? -0.929 2.519 1.443 1.00 92.06 97 LEU A CA 1
ATOM 815 C C . LEU A 1 97 ? -0.344 2.163 2.817 1.00 92.06 97 LEU A C 1
ATOM 817 O O . LEU A 1 97 ? 0.781 2.556 3.147 1.00 92.06 97 LEU A O 1
ATOM 821 N N . PHE A 1 98 ? -1.090 1.411 3.624 1.00 93.50 98 PHE A N 1
ATOM 822 C CA . PHE A 1 98 ? -0.681 1.089 4.989 1.00 93.50 98 PHE A CA 1
ATOM 823 C C . PHE A 1 98 ? 0.492 0.098 5.033 1.00 93.50 98 PHE A C 1
ATOM 825 O O . PHE A 1 98 ? 1.396 0.252 5.865 1.00 93.50 98 PHE A O 1
ATOM 832 N N . SER A 1 99 ? 0.565 -0.844 4.089 1.00 93.44 99 SER A N 1
ATOM 833 C CA . SER A 1 99 ? 1.727 -1.725 3.916 1.00 93.44 99 SER A CA 1
ATOM 834 C C . SER A 1 99 ? 2.991 -0.931 3.571 1.00 93.44 99 SER A C 1
ATOM 836 O O . SER A 1 99 ? 4.061 -1.149 4.151 1.00 93.44 99 SER A O 1
ATOM 838 N N . PHE A 1 100 ? 2.888 0.079 2.702 1.00 90.88 100 PHE A N 1
ATOM 839 C CA . PHE A 1 100 ? 4.033 0.925 2.373 1.00 90.88 100 PHE A CA 1
ATOM 840 C C . PHE A 1 100 ? 4.437 1.879 3.496 1.00 90.88 100 PHE A C 1
ATOM 842 O O . PHE A 1 100 ? 5.641 2.115 3.663 1.00 90.88 100 PHE A O 1
ATOM 849 N N . ILE A 1 101 ? 3.502 2.361 4.318 1.00 92.00 101 ILE A N 1
ATOM 850 C CA . ILE A 1 101 ? 3.836 3.078 5.559 1.00 92.00 101 ILE A CA 1
ATOM 851 C C . ILE A 1 101 ? 4.719 2.187 6.451 1.00 92.00 101 ILE A C 1
ATOM 853 O O . ILE A 1 101 ? 5.760 2.649 6.938 1.00 92.00 101 ILE A O 1
ATOM 857 N N . CYS A 1 102 ? 4.386 0.895 6.578 1.00 92.62 102 CYS A N 1
ATOM 858 C CA . CYS A 1 102 ? 5.177 -0.100 7.318 1.00 92.62 102 CYS A CA 1
ATOM 859 C C . CYS A 1 102 ? 6.580 -0.339 6.725 1.00 92.62 102 CYS A C 1
ATOM 861 O O . CYS A 1 102 ? 7.512 -0.691 7.458 1.00 92.62 102 CYS A O 1
ATOM 863 N N . SER A 1 103 ? 6.752 -0.097 5.420 1.00 91.12 103 SER A N 1
ATOM 864 C CA . SER A 1 103 ? 8.013 -0.312 4.694 1.00 91.12 103 SER A CA 1
ATOM 865 C C . SER A 1 103 ? 9.091 0.748 4.917 1.00 91.12 103 SER A C 1
ATOM 867 O O . SER A 1 103 ? 10.264 0.500 4.634 1.00 91.12 103 SER A O 1
ATOM 869 N N . SER A 1 104 ? 8.718 1.947 5.372 1.00 87.00 104 SER A N 1
ATOM 870 C CA . SER A 1 104 ? 9.655 3.067 5.522 1.00 87.00 104 SER A CA 1
ATOM 871 C C . SER A 1 104 ? 10.805 2.681 6.459 1.00 87.00 104 SER A C 1
ATOM 873 O O . SER A 1 104 ? 10.537 2.356 7.604 1.00 87.00 104 SER A O 1
ATOM 875 N N . ASN A 1 105 ? 12.067 2.698 6.009 1.00 87.62 105 ASN A N 1
ATOM 876 C CA . ASN A 1 105 ? 13.245 2.285 6.801 1.00 87.62 105 ASN A CA 1
ATOM 877 C C . ASN A 1 105 ? 13.091 0.901 7.482 1.00 87.62 105 ASN A C 1
ATOM 879 O O . ASN A 1 105 ? 13.113 0.792 8.711 1.00 87.62 105 ASN A O 1
ATOM 883 N N . ASN A 1 106 ? 12.826 -0.144 6.693 1.00 91.19 106 ASN A N 1
ATOM 884 C CA . ASN A 1 106 ? 12.550 -1.497 7.181 1.00 91.19 106 ASN A CA 1
ATOM 885 C C . ASN A 1 106 ? 13.011 -2.565 6.164 1.00 91.19 106 ASN A C 1
ATOM 887 O O . ASN A 1 106 ? 13.373 -2.221 5.040 1.00 91.19 106 ASN A O 1
ATOM 891 N N . ASN A 1 107 ? 12.998 -3.847 6.542 1.00 92.56 107 ASN A N 1
ATOM 892 C CA . ASN A 1 107 ? 13.309 -4.971 5.648 1.00 92.56 107 ASN A CA 1
ATOM 893 C C . ASN A 1 107 ? 12.065 -5.818 5.341 1.00 92.56 107 ASN A C 1
ATOM 895 O O . ASN A 1 107 ? 11.113 -5.820 6.119 1.00 92.56 107 ASN A O 1
ATOM 899 N N . ILE A 1 108 ? 12.087 -6.545 4.219 1.00 91.06 108 ILE A N 1
ATOM 900 C CA . ILE A 1 108 ? 10.922 -7.281 3.694 1.00 91.06 108 ILE A CA 1
ATOM 901 C C . ILE A 1 108 ? 10.342 -8.240 4.740 1.00 91.06 108 ILE A C 1
ATOM 903 O O . ILE A 1 108 ? 9.150 -8.170 5.016 1.00 91.06 108 ILE A O 1
ATOM 907 N N . SER A 1 109 ? 11.177 -9.048 5.399 1.00 94.88 109 SER A N 1
ATOM 908 C CA . SER A 1 109 ? 10.726 -10.023 6.401 1.00 94.88 109 SER A CA 1
ATOM 909 C C . SER A 1 109 ? 9.957 -9.376 7.555 1.00 94.88 109 SER A C 1
ATOM 911 O O . SER A 1 109 ? 8.904 -9.861 7.964 1.00 94.88 109 SER A O 1
ATOM 913 N N . ARG A 1 110 ? 10.451 -8.246 8.075 1.00 95.00 110 ARG A N 1
ATOM 914 C CA . ARG A 1 110 ? 9.775 -7.521 9.154 1.00 95.00 110 ARG A CA 1
ATOM 915 C C . ARG A 1 110 ? 8.515 -6.809 8.667 1.00 95.00 110 ARG A C 1
ATOM 917 O O . ARG A 1 110 ? 7.568 -6.704 9.438 1.00 95.00 110 ARG A O 1
ATOM 924 N N . ILE A 1 111 ? 8.497 -6.313 7.432 1.00 94.19 111 ILE A N 1
ATOM 925 C CA . ILE A 1 111 ? 7.311 -5.673 6.848 1.00 94.19 111 ILE A CA 1
ATOM 926 C C . ILE A 1 111 ? 6.172 -6.685 6.743 1.00 94.19 111 ILE A C 1
ATOM 928 O O . ILE A 1 111 ? 5.086 -6.392 7.234 1.00 94.19 111 ILE A O 1
ATOM 932 N N . SER A 1 112 ? 6.434 -7.871 6.187 1.00 94.38 112 SER A N 1
ATOM 933 C CA . SER A 1 112 ? 5.438 -8.943 6.067 1.00 94.38 112 SER A CA 1
ATOM 934 C C . SER A 1 112 ? 4.844 -9.309 7.426 1.00 94.38 112 SER A C 1
ATOM 936 O O . SER A 1 112 ? 3.629 -9.275 7.586 1.00 94.38 112 SER A O 1
ATOM 938 N N . LEU A 1 113 ? 5.696 -9.523 8.435 1.00 96.19 113 LEU A N 1
ATOM 939 C CA . LEU A 1 113 ? 5.244 -9.833 9.793 1.00 96.19 113 LEU A CA 1
ATOM 940 C C . LEU A 1 113 ? 4.426 -8.694 10.424 1.00 96.19 113 LEU A C 1
ATOM 942 O O . LEU A 1 113 ? 3.503 -8.936 11.195 1.00 96.19 113 LEU A O 1
ATOM 946 N N . MET A 1 114 ? 4.785 -7.436 10.155 1.00 96.81 114 MET A N 1
ATOM 947 C CA . MET A 1 114 ? 4.012 -6.296 10.648 1.00 96.81 114 MET A CA 1
ATOM 948 C C . MET A 1 114 ? 2.619 -6.279 10.019 1.00 96.81 114 MET A C 1
ATOM 950 O O . MET A 1 114 ? 1.640 -6.171 10.750 1.00 96.81 114 MET A O 1
ATOM 954 N N . VAL A 1 115 ? 2.525 -6.415 8.695 1.00 96.44 115 VAL A N 1
ATOM 955 C CA . VAL A 1 115 ? 1.234 -6.436 7.994 1.00 96.44 115 VAL A CA 1
ATOM 956 C C . VAL A 1 115 ? 0.364 -7.590 8.493 1.00 96.44 115 VAL A C 1
ATOM 958 O O . VAL A 1 115 ? -0.776 -7.346 8.871 1.00 96.44 115 VAL A O 1
ATOM 961 N N . GLU A 1 116 ? 0.924 -8.794 8.625 1.00 95.94 116 GLU A N 1
ATOM 962 C CA . GLU A 1 116 ? 0.226 -9.963 9.174 1.00 95.94 116 GLU A CA 1
ATOM 963 C C . GLU A 1 116 ? -0.339 -9.685 10.574 1.00 95.94 116 GLU A C 1
ATOM 965 O O . GLU A 1 116 ? -1.544 -9.792 10.778 1.00 95.94 116 GLU A O 1
ATOM 970 N N . LYS A 1 117 ? 0.480 -9.185 11.509 1.00 97.25 117 LYS A N 1
ATOM 971 C CA . LYS A 1 117 ? 0.025 -8.821 12.866 1.00 97.25 117 LYS A CA 1
ATOM 972 C C . LYS A 1 117 ? -1.084 -7.773 12.880 1.00 97.25 117 LYS A C 1
ATOM 974 O O . LYS A 1 117 ? -1.909 -7.755 13.792 1.00 97.25 117 LYS A O 1
ATOM 979 N N . MET A 1 118 ? -1.073 -6.844 11.927 1.00 97.25 118 MET A N 1
ATOM 980 C CA . MET A 1 118 ? -2.126 -5.838 11.803 1.00 97.25 118 MET A CA 1
ATOM 981 C C . MET A 1 118 ? -3.426 -6.462 11.293 1.00 97.25 118 MET A C 1
ATOM 983 O O . MET A 1 118 ? -4.475 -6.168 11.865 1.00 97.25 118 MET A O 1
ATOM 987 N N . CYS A 1 119 ? -3.361 -7.346 10.295 1.00 97.38 119 CYS A N 1
ATOM 988 C CA . CYS A 1 119 ? -4.520 -8.098 9.814 1.00 97.38 119 CYS A CA 1
ATOM 989 C C . CYS A 1 119 ? -5.079 -9.023 10.903 1.00 97.38 119 CYS A C 1
ATOM 991 O O . CYS A 1 119 ? -6.272 -8.998 11.163 1.00 97.38 119 CYS A O 1
ATOM 993 N N . GLU A 1 120 ? -4.237 -9.761 11.628 1.00 96.69 120 GLU A N 1
ATOM 994 C CA . GLU A 1 120 ? -4.682 -10.603 12.749 1.00 96.69 120 GLU A CA 1
ATOM 995 C C . GLU A 1 120 ? -5.366 -9.796 13.860 1.00 96.69 120 GLU A C 1
ATOM 997 O O . GLU A 1 120 ? -6.309 -10.266 14.497 1.00 96.69 120 GLU A O 1
ATOM 1002 N N . LYS A 1 121 ? -4.870 -8.583 14.139 1.00 97.44 121 LYS A N 1
ATOM 1003 C CA . LYS A 1 121 ? -5.364 -7.776 15.258 1.00 97.44 121 LYS A CA 1
ATOM 1004 C C . LYS A 1 121 ? -6.630 -6.987 14.932 1.00 97.44 121 LYS A C 1
ATOM 1006 O O . LYS A 1 121 ? -7.458 -6.803 15.824 1.00 97.44 121 LYS A O 1
ATOM 1011 N N . PHE A 1 122 ? -6.721 -6.448 13.720 1.00 97.06 122 PHE A N 1
ATOM 1012 C CA . PHE A 1 122 ? -7.746 -5.473 13.330 1.00 97.06 122 PHE A CA 1
ATOM 1013 C C . PHE A 1 122 ? -8.560 -5.901 12.103 1.00 97.06 122 PHE A C 1
ATOM 1015 O O . PHE A 1 122 ? -9.511 -5.213 11.744 1.00 97.06 122 PHE A O 1
ATOM 1022 N N . GLY A 1 123 ? -8.170 -6.986 11.442 1.00 96.06 123 GLY A N 1
ATOM 1023 C CA . GLY A 1 123 ? -8.853 -7.539 10.285 1.00 96.06 123 GLY A CA 1
ATOM 1024 C C . GLY A 1 123 ? -9.944 -8.529 10.669 1.00 96.06 123 GLY A C 1
ATOM 1025 O O . GLY A 1 123 ? -9.963 -9.093 11.765 1.00 96.06 123 GLY A O 1
ATOM 1026 N N . GLU A 1 124 ? -10.863 -8.753 9.739 1.00 95.88 124 GLU A N 1
ATOM 1027 C CA . GLU A 1 124 ? -11.913 -9.753 9.896 1.00 95.88 124 GLU A CA 1
ATOM 1028 C C . GLU A 1 124 ? -11.364 -11.150 9.613 1.00 95.88 124 GLU A C 1
ATOM 1030 O O . GLU A 1 124 ? -10.617 -11.353 8.657 1.00 95.88 124 GLU A O 1
ATOM 1035 N N . PHE A 1 125 ? -11.740 -12.131 10.431 1.00 96.44 125 PHE A N 1
ATOM 1036 C CA . PHE A 1 125 ? -11.383 -13.525 10.186 1.00 96.44 125 PHE A CA 1
ATOM 1037 C C . PHE A 1 125 ? -12.070 -14.035 8.911 1.00 96.44 125 PHE A C 1
ATOM 1039 O O . PHE A 1 125 ? -13.289 -13.939 8.784 1.00 96.44 125 PHE A O 1
ATOM 1046 N N . ILE A 1 126 ? -11.290 -14.603 7.989 1.00 95.12 126 ILE A N 1
ATOM 1047 C CA . ILE A 1 126 ? -11.785 -15.138 6.715 1.00 95.12 126 ILE A CA 1
ATOM 1048 C C . ILE A 1 126 ? -11.942 -16.653 6.808 1.00 95.12 126 ILE A C 1
ATOM 1050 O O . ILE A 1 126 ? -13.022 -17.188 6.567 1.00 95.12 126 ILE A O 1
ATOM 1054 N N . ALA A 1 127 ? -10.849 -17.351 7.114 1.00 94.94 127 ALA A N 1
ATOM 1055 C CA . ALA A 1 127 ? -10.798 -18.805 7.083 1.00 94.94 127 ALA A CA 1
ATOM 1056 C C . ALA A 1 127 ? -9.612 -19.334 7.888 1.00 94.94 127 ALA A C 1
ATOM 1058 O O . ALA A 1 127 ? -8.669 -18.605 8.198 1.00 94.94 127 ALA A O 1
ATOM 1059 N N . LYS A 1 128 ? -9.647 -20.633 8.184 1.00 96.19 128 LYS A N 1
ATOM 1060 C CA . LYS A 1 128 ? -8.504 -21.369 8.711 1.00 96.19 128 LYS A CA 1
ATOM 1061 C C . LYS A 1 128 ? -8.254 -22.581 7.825 1.00 96.19 128 LYS A C 1
ATOM 1063 O O . LYS A 1 128 ? -9.129 -23.433 7.741 1.00 96.19 128 LYS A O 1
ATOM 1068 N N . GLU A 1 129 ? -7.073 -22.649 7.228 1.00 94.12 129 GLU A N 1
ATOM 1069 C CA . GLU A 1 129 ? -6.657 -23.719 6.315 1.00 94.12 129 GLU A CA 1
ATOM 1070 C C . GLU A 1 129 ? -5.255 -24.185 6.714 1.00 94.12 129 GLU A C 1
ATOM 1072 O O . GLU A 1 129 ? -4.413 -23.361 7.067 1.00 94.12 129 GLU A O 1
ATOM 1077 N N . ASP A 1 130 ? -5.015 -25.498 6.742 1.00 93.06 130 ASP A N 1
ATOM 1078 C CA . ASP A 1 130 ? -3.716 -26.095 7.104 1.00 93.06 130 ASP A CA 1
ATOM 1079 C C . ASP A 1 130 ? -3.103 -25.577 8.421 1.00 93.06 130 ASP A C 1
ATOM 1081 O O . ASP A 1 130 ? -1.890 -25.486 8.603 1.00 93.06 130 ASP A O 1
ATOM 1085 N N . GLY A 1 131 ? -3.961 -25.228 9.385 1.00 90.88 131 GLY A N 1
ATOM 1086 C CA . GLY A 1 131 ? -3.539 -24.695 10.682 1.00 90.88 131 GLY A CA 1
ATOM 1087 C C . GLY A 1 131 ? -3.196 -23.201 10.687 1.00 90.88 131 GLY A C 1
ATOM 1088 O O . GLY A 1 131 ? -2.975 -22.662 11.772 1.00 90.88 131 GLY A O 1
ATOM 1089 N N . LEU A 1 132 ? -3.232 -22.525 9.536 1.00 92.12 132 LEU A N 1
ATOM 1090 C CA . LEU A 1 132 ? -3.030 -21.085 9.387 1.00 92.12 132 LEU A CA 1
ATOM 1091 C C . LEU A 1 132 ? -4.372 -20.348 9.374 1.00 92.12 132 LEU A C 1
ATOM 1093 O O . LEU A 1 132 ? -5.314 -20.763 8.701 1.00 92.12 132 LEU A O 1
ATOM 1097 N N . SER A 1 133 ? -4.464 -19.250 10.125 1.00 95.31 133 SER A N 1
ATOM 1098 C CA . SER A 1 133 ? -5.640 -18.374 10.133 1.00 95.31 133 SER A CA 1
ATOM 1099 C C . SER A 1 133 ? -5.422 -17.203 9.181 1.00 95.31 133 SER A C 1
ATOM 1101 O O . SER A 1 133 ? -4.427 -16.494 9.290 1.00 95.31 133 SER A O 1
ATOM 1103 N N . TYR A 1 134 ? -6.379 -16.970 8.291 1.00 94.44 134 TYR A N 1
ATOM 1104 C CA . TYR A 1 134 ? -6.361 -15.874 7.331 1.00 94.44 134 TYR A CA 1
ATOM 1105 C C . TYR A 1 134 ? -7.319 -14.779 7.775 1.00 94.44 134 TYR A C 1
ATOM 1107 O O . TYR A 1 134 ? -8.479 -15.044 8.103 1.00 94.44 134 TYR A O 1
ATOM 1115 N N . TYR A 1 135 ? -6.834 -13.543 7.744 1.00 97.00 135 TYR A N 1
ATOM 1116 C CA . TYR A 1 135 ? -7.594 -12.353 8.101 1.00 97.00 135 TYR A CA 1
ATOM 1117 C C . TYR A 1 135 ? -7.573 -11.370 6.936 1.00 97.00 135 TYR A C 1
ATOM 1119 O O . TYR A 1 135 ? -6.566 -11.251 6.235 1.00 97.00 135 TYR A O 1
ATOM 1127 N N . GLY A 1 136 ? -8.681 -10.667 6.734 1.00 95.69 136 GLY A N 1
ATOM 1128 C CA . GLY A 1 136 ? -8.758 -9.573 5.777 1.00 95.69 136 GLY A CA 1
ATOM 1129 C C . GLY A 1 136 ? -7.897 -8.395 6.212 1.00 95.69 136 GLY A C 1
ATOM 1130 O O . GLY A 1 136 ? -7.554 -8.249 7.387 1.00 95.69 136 GLY A O 1
ATOM 1131 N N . PHE A 1 137 ? -7.564 -7.523 5.264 1.00 96.44 137 PHE A N 1
ATOM 1132 C CA . PHE A 1 137 ? -6.938 -6.259 5.617 1.00 96.44 137 PHE A CA 1
ATOM 1133 C C . PHE A 1 137 ? -7.927 -5.388 6.421 1.00 96.44 137 PHE A C 1
ATOM 1135 O O . PHE A 1 137 ? -9.117 -5.377 6.094 1.00 96.44 137 PHE A O 1
ATOM 1142 N N . PRO A 1 138 ? -7.489 -4.668 7.473 1.00 95.62 138 PRO A N 1
ATOM 1143 C CA . PRO A 1 138 ? -8.397 -3.864 8.288 1.00 95.62 138 PRO A CA 1
ATOM 1144 C C . PRO A 1 138 ? -9.079 -2.748 7.494 1.00 95.62 138 PRO A C 1
ATOM 1146 O O . PRO A 1 138 ? -8.429 -2.027 6.734 1.00 95.62 138 PRO A O 1
ATOM 1149 N N . MET A 1 139 ? -10.371 -2.546 7.748 1.00 93.31 139 MET A N 1
ATOM 1150 C CA . MET A 1 139 ? -11.107 -1.390 7.231 1.00 93.31 139 MET A CA 1
ATOM 1151 C C . MET A 1 139 ? -10.562 -0.089 7.834 1.00 93.31 139 MET A C 1
ATOM 1153 O O . MET A 1 139 ? -10.097 -0.062 8.981 1.00 93.31 139 MET A O 1
ATOM 1157 N N . VAL A 1 140 ? -10.628 1.010 7.076 1.00 94.56 140 VAL A N 1
ATOM 1158 C CA . VAL A 1 140 ? -10.077 2.315 7.493 1.00 94.56 140 VAL A CA 1
ATOM 1159 C C . VAL A 1 140 ? -10.692 2.761 8.818 1.00 94.56 140 VAL A C 1
ATOM 1161 O O . VAL A 1 140 ? -9.982 3.243 9.698 1.00 94.56 140 VAL A O 1
ATOM 1164 N N . GLU A 1 141 ? -11.991 2.537 8.983 1.00 93.12 141 GLU A N 1
ATOM 1165 C CA . GLU A 1 141 ? -12.801 2.928 10.134 1.00 93.12 141 GLU A CA 1
ATOM 1166 C C . GLU A 1 141 ? -12.300 2.268 11.427 1.00 93.12 141 GLU A C 1
ATOM 1168 O O . GLU A 1 141 ? -12.257 2.906 12.481 1.00 93.12 141 GLU A O 1
ATOM 1173 N N . VAL A 1 142 ? -11.835 1.017 11.343 1.00 94.44 142 VAL A N 1
ATOM 1174 C CA . VAL A 1 142 ? -11.268 0.281 12.485 1.00 94.44 142 VAL A CA 1
ATOM 1175 C C . VAL A 1 142 ? -9.956 0.920 12.943 1.00 94.44 142 VAL A C 1
ATOM 1177 O O . VAL A 1 142 ? -9.683 1.000 14.141 1.00 94.44 142 VAL A O 1
ATOM 1180 N N . LEU A 1 143 ? -9.155 1.434 12.005 1.00 95.12 143 LEU A N 1
ATOM 1181 C CA . LEU A 1 143 ? -7.838 2.016 12.277 1.00 95.12 143 LEU A CA 1
ATOM 1182 C C . LEU A 1 143 ? -7.894 3.434 12.882 1.0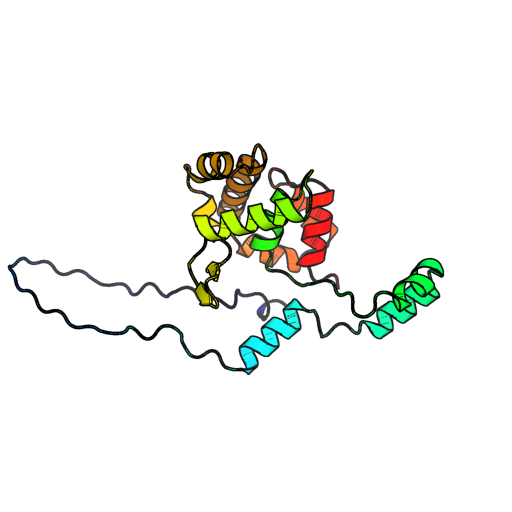0 95.12 143 LEU A C 1
ATOM 1184 O O . LEU A 1 143 ? -6.864 3.959 13.313 1.00 95.12 143 LEU A O 1
ATOM 1188 N N . VAL A 1 144 ? -9.076 4.056 12.951 1.00 94.25 144 VAL A N 1
ATOM 1189 C CA . VAL A 1 144 ? -9.277 5.409 13.510 1.00 94.25 144 VAL A CA 1
ATOM 1190 C C . VAL A 1 144 ? -9.358 5.409 15.039 1.00 94.25 144 VAL A C 1
ATOM 1192 O O . VAL A 1 144 ? -9.086 6.439 15.671 1.00 94.25 144 VAL A O 1
ATOM 1195 N N . ALA A 1 145 ? -9.727 4.276 15.644 1.00 92.88 145 ALA A N 1
ATOM 1196 C CA . ALA A 1 145 ? -9.989 4.189 17.075 1.00 92.88 145 ALA A CA 1
ATOM 1197 C C . ALA A 1 145 ? -8.776 4.624 17.921 1.00 92.88 145 ALA A C 1
ATOM 1199 O O . ALA A 1 145 ? -7.621 4.322 17.617 1.00 92.88 145 ALA A O 1
ATOM 1200 N N . ASN A 1 146 ? -9.035 5.327 19.030 1.00 89.00 146 ASN A N 1
ATOM 1201 C CA . ASN A 1 146 ? -7.981 5.941 19.851 1.00 89.00 146 ASN A CA 1
ATOM 1202 C C . ASN A 1 146 ? -6.959 4.930 20.401 1.00 89.00 146 ASN A C 1
ATOM 1204 O O . ASN A 1 146 ? -5.789 5.270 20.570 1.00 89.00 146 ASN A O 1
ATOM 1208 N N . SER A 1 147 ? -7.379 3.686 20.633 1.00 93.75 147 SER A N 1
ATOM 1209 C CA . SER A 1 147 ? -6.528 2.596 21.118 1.00 93.75 147 SER A CA 1
ATOM 1210 C C . SER A 1 147 ? -5.594 2.007 20.051 1.00 93.75 147 SER A C 1
ATOM 1212 O O . SER A 1 147 ? -4.631 1.318 20.402 1.00 93.75 147 SER A O 1
ATOM 1214 N N . VAL A 1 148 ? -5.828 2.267 18.758 1.00 96.12 148 VAL A N 1
ATOM 1215 C CA . VAL A 1 148 ? -5.082 1.645 17.647 1.00 96.12 148 VAL A CA 1
ATOM 1216 C C . VAL A 1 148 ? -3.612 2.029 17.693 1.00 96.12 148 VAL A C 1
ATOM 1218 O O . VAL A 1 148 ? -2.747 1.161 17.594 1.00 96.12 148 VAL A O 1
ATOM 1221 N N . GLN A 1 149 ? -3.305 3.312 17.901 1.00 96.56 149 GLN A N 1
ATOM 1222 C CA . GLN A 1 149 ? -1.919 3.780 17.914 1.00 96.56 149 GLN A CA 1
ATOM 1223 C C . GLN A 1 149 ? -1.102 3.088 19.016 1.00 96.56 149 GLN A C 1
ATOM 1225 O O . GLN A 1 149 ? 0.020 2.647 18.772 1.00 96.56 149 GLN A O 1
ATOM 1230 N N . GLU A 1 150 ? -1.642 3.003 20.231 1.00 97.31 150 GLU A N 1
ATOM 1231 C CA . GLU A 1 150 ? -0.966 2.350 21.355 1.00 97.31 150 GLU A CA 1
ATOM 1232 C C . GLU A 1 150 ? -0.826 0.843 21.122 1.00 97.31 150 GLU A C 1
ATOM 1234 O O . GLU A 1 150 ? 0.260 0.284 21.272 1.00 97.31 150 GLU A O 1
ATOM 1239 N N . THR A 1 151 ? -1.887 0.203 20.634 1.00 97.69 151 THR A N 1
ATOM 1240 C CA . THR A 1 151 ? -1.875 -1.222 20.288 1.00 97.69 151 THR A CA 1
ATOM 1241 C C . THR A 1 151 ? -0.804 -1.538 19.240 1.00 97.69 151 THR A C 1
ATOM 1243 O O . THR A 1 151 ? -0.008 -2.455 19.426 1.00 97.69 151 THR A O 1
ATOM 1246 N N . LEU A 1 152 ? -0.707 -0.746 18.168 1.00 97.56 152 LEU A N 1
ATOM 1247 C CA . LEU A 1 152 ? 0.321 -0.910 17.135 1.00 97.56 152 LEU A CA 1
ATOM 1248 C C . LEU A 1 152 ? 1.738 -0.700 17.689 1.00 97.56 152 LEU A C 1
ATOM 1250 O O . LEU A 1 152 ? 2.672 -1.395 17.280 1.00 97.56 152 LEU A O 1
ATOM 1254 N N . ARG A 1 153 ? 1.932 0.225 18.642 1.00 97.25 153 ARG A N 1
ATOM 1255 C CA . ARG A 1 153 ? 3.229 0.381 19.325 1.00 97.25 153 ARG A CA 1
ATOM 1256 C C . ARG A 1 153 ? 3.607 -0.887 20.080 1.00 97.25 153 ARG A C 1
ATOM 1258 O O . ARG A 1 153 ? 4.733 -1.351 19.907 1.00 97.25 153 ARG A O 1
ATOM 1265 N N . ASN A 1 154 ? 2.663 -1.471 20.814 1.00 97.38 154 ASN A N 1
ATOM 1266 C CA . ASN A 1 154 ? 2.862 -2.724 21.546 1.00 97.38 154 ASN A CA 1
ATOM 1267 C C . ASN A 1 154 ? 3.143 -3.908 20.605 1.00 97.38 154 ASN A C 1
ATOM 1269 O O . ASN A 1 154 ? 3.921 -4.795 20.941 1.00 97.38 154 ASN A O 1
ATOM 1273 N N . LEU A 1 155 ? 2.597 -3.883 19.384 1.00 96.50 155 LEU A N 1
ATOM 1274 C CA . LEU A 1 155 ? 2.885 -4.864 18.329 1.00 96.50 155 LEU A CA 1
ATOM 1275 C C . LEU A 1 155 ? 4.225 -4.635 17.598 1.00 96.50 155 LEU A C 1
ATOM 1277 O O . LEU A 1 155 ? 4.595 -5.426 16.728 1.00 96.50 155 LEU A O 1
ATOM 1281 N N . GLY A 1 156 ? 4.979 -3.585 17.944 1.00 95.50 156 GLY A N 1
ATOM 1282 C CA . GLY A 1 156 ? 6.327 -3.341 17.420 1.00 95.50 156 GLY A CA 1
ATOM 1283 C C . GLY A 1 156 ? 6.400 -2.454 16.171 1.00 95.50 156 GLY A C 1
ATOM 1284 O O . GLY A 1 156 ? 7.437 -2.429 15.496 1.00 95.50 156 GLY A O 1
ATOM 1285 N N . PHE A 1 157 ? 5.343 -1.689 15.873 1.00 96.25 157 PHE A N 1
ATOM 1286 C CA . PHE A 1 157 ? 5.319 -0.747 14.742 1.00 96.25 157 PHE A CA 1
ATOM 1287 C C . PHE A 1 157 ? 6.164 0.512 14.989 1.00 96.25 157 PHE A C 1
ATOM 1289 O O . PHE A 1 157 ? 6.563 1.205 14.045 1.00 96.25 157 PHE A O 1
ATOM 1296 N N . GLY A 1 158 ? 6.470 0.809 16.256 1.00 95.38 158 GLY A N 1
ATOM 1297 C CA . GLY A 1 158 ? 7.282 1.958 16.648 1.00 95.38 158 GLY A CA 1
ATOM 1298 C C . GLY A 1 158 ? 6.632 3.283 16.247 1.00 95.38 158 GLY A C 1
ATOM 1299 O O . GLY A 1 158 ? 5.444 3.501 16.477 1.00 95.38 158 GLY A O 1
ATOM 1300 N N . TYR A 1 159 ? 7.402 4.184 15.633 1.00 93.88 159 TYR A N 1
ATOM 1301 C CA . TYR A 1 159 ? 6.895 5.494 15.207 1.00 93.88 159 TYR A CA 1
ATOM 1302 C C . TYR A 1 159 ? 5.817 5.403 14.111 1.00 93.88 159 TYR A C 1
ATOM 1304 O O . TYR A 1 159 ? 4.969 6.290 14.028 1.00 93.88 159 TYR A O 1
ATOM 1312 N N . ARG A 1 160 ? 5.800 4.320 13.318 1.00 95.25 160 ARG A N 1
ATOM 1313 C CA . ARG A 1 160 ? 4.844 4.116 12.212 1.00 95.25 160 ARG A CA 1
ATOM 1314 C C . ARG A 1 160 ? 3.412 3.932 12.702 1.00 95.25 160 ARG A C 1
ATOM 1316 O O . ARG A 1 160 ? 2.487 4.238 11.964 1.00 95.25 160 ARG A O 1
ATOM 1323 N N . ALA A 1 161 ? 3.229 3.523 13.959 1.00 96.25 161 ALA A N 1
ATOM 1324 C CA . ALA A 1 161 ? 1.914 3.452 14.589 1.00 96.25 161 ALA A CA 1
ATOM 1325 C C . ALA A 1 161 ? 1.161 4.790 14.502 1.00 96.25 161 ALA A C 1
ATOM 1327 O O . ALA A 1 161 ? -0.022 4.804 14.183 1.00 96.25 161 ALA A O 1
ATOM 1328 N N . LYS A 1 162 ? 1.868 5.915 14.712 1.00 95.38 162 LYS A N 1
ATOM 1329 C CA . LYS A 1 162 ? 1.300 7.262 14.551 1.00 95.38 162 LYS A CA 1
ATOM 1330 C C . LYS A 1 162 ? 0.902 7.531 13.098 1.00 95.38 162 LYS A C 1
ATOM 1332 O O . LYS A 1 162 ? -0.135 8.126 12.849 1.00 95.38 162 LYS A O 1
ATOM 1337 N N . TYR A 1 163 ? 1.730 7.119 12.141 1.00 95.25 163 TYR A N 1
ATOM 1338 C CA . TYR A 1 163 ? 1.471 7.356 10.717 1.00 95.25 163 TYR A CA 1
ATOM 1339 C C . TYR A 1 163 ? 0.226 6.615 10.243 1.00 95.25 163 TYR A C 1
ATOM 1341 O O . TYR A 1 163 ? -0.579 7.195 9.524 1.00 95.25 163 TYR A O 1
ATOM 1349 N N . ILE A 1 164 ? 0.039 5.374 10.699 1.00 95.31 164 ILE A N 1
ATOM 1350 C CA . ILE A 1 164 ? -1.152 4.577 10.399 1.00 95.31 164 ILE A CA 1
ATOM 1351 C C . ILE A 1 164 ? -2.400 5.249 10.983 1.00 95.31 164 ILE A C 1
ATOM 1353 O O . ILE A 1 164 ? -3.326 5.548 10.235 1.00 95.31 164 ILE A O 1
ATOM 1357 N N . SER A 1 165 ? -2.408 5.568 12.282 1.00 95.19 165 SER A N 1
ATOM 1358 C CA . SER A 1 165 ? -3.588 6.165 12.926 1.00 95.19 165 SER A CA 1
ATOM 1359 C C . SER A 1 165 ? -3.945 7.543 12.358 1.00 95.19 165 SER A C 1
ATOM 1361 O O . SER A 1 165 ? -5.114 7.838 12.122 1.00 95.19 165 SER A O 1
ATOM 1363 N N . GLU A 1 166 ? -2.949 8.395 12.099 1.00 95.19 166 GLU A N 1
ATOM 1364 C CA . GLU A 1 166 ? -3.183 9.727 11.528 1.00 95.19 166 GLU A CA 1
ATOM 1365 C C . GLU A 1 166 ? -3.605 9.657 10.055 1.00 95.19 166 GLU A C 1
ATOM 1367 O O . GLU A 1 166 ? -4.468 10.426 9.636 1.00 95.19 166 GLU A O 1
ATOM 1372 N N . SER A 1 167 ? -3.067 8.710 9.279 1.00 94.75 167 SER A N 1
ATOM 1373 C CA . SER A 1 167 ? -3.503 8.491 7.894 1.00 94.75 167 SER A CA 1
ATOM 1374 C C . SER A 1 167 ? -4.932 7.953 7.834 1.00 94.75 167 SER A C 1
ATOM 1376 O O . SER A 1 167 ? -5.722 8.457 7.046 1.00 94.75 167 SER A O 1
ATOM 1378 N N . ALA A 1 168 ? -5.319 7.017 8.708 1.00 95.06 168 ALA A N 1
ATOM 1379 C CA . ALA A 1 168 ? -6.701 6.534 8.793 1.00 95.06 168 ALA A CA 1
ATOM 1380 C C . ALA A 1 168 ? -7.689 7.662 9.147 1.00 95.06 168 ALA A C 1
ATOM 1382 O O . ALA A 1 168 ? -8.741 7.810 8.519 1.00 95.06 168 ALA A O 1
ATOM 1383 N N . ARG A 1 169 ? -7.318 8.526 10.103 1.00 94.94 169 ARG A N 1
ATOM 1384 C CA . ARG A 1 169 ? -8.089 9.732 10.458 1.00 94.94 169 ARG A CA 1
ATOM 1385 C C . ARG A 1 169 ? -8.201 10.713 9.297 1.00 94.94 169 ARG A C 1
ATOM 1387 O O . ARG A 1 169 ? -9.260 11.306 9.109 1.00 94.94 169 ARG A O 1
ATOM 1394 N N . PHE A 1 170 ? -7.123 10.908 8.540 1.00 94.69 170 PHE A N 1
ATOM 1395 C CA . PHE A 1 170 ? -7.144 11.748 7.347 1.00 94.69 170 PHE A CA 1
ATOM 1396 C C . PHE A 1 170 ? -8.088 11.174 6.288 1.00 94.69 170 PHE A C 1
ATOM 1398 O O . PHE A 1 170 ? -8.961 11.898 5.822 1.00 94.69 170 PHE A O 1
ATOM 1405 N N . LEU A 1 171 ? -7.966 9.882 5.967 1.00 93.94 171 LEU A N 1
ATOM 1406 C CA . LEU A 1 171 ? -8.824 9.211 4.988 1.00 93.94 171 LEU A CA 1
ATOM 1407 C C . LEU A 1 171 ? -10.297 9.335 5.368 1.00 93.94 171 LEU A C 1
ATOM 1409 O O . LEU A 1 171 ? -11.104 9.747 4.548 1.00 93.94 171 LEU A O 1
ATOM 1413 N N . THR A 1 172 ? -10.644 9.097 6.632 1.00 93.38 172 THR A N 1
ATOM 1414 C CA . THR A 1 172 ? -12.030 9.226 7.116 1.00 93.38 172 THR A CA 1
ATOM 1415 C C . THR A 1 172 ? -12.599 10.633 6.893 1.00 93.38 172 THR A C 1
ATOM 1417 O O . THR A 1 172 ? -13.762 10.777 6.528 1.00 93.38 172 THR A O 1
ATOM 1420 N N . LYS A 1 173 ? -11.779 11.687 7.031 1.00 93.56 173 LYS A N 1
ATOM 1421 C CA . LYS A 1 173 ? -12.186 13.073 6.721 1.00 93.56 173 LYS A CA 1
ATOM 1422 C C . LYS A 1 173 ? -12.368 13.338 5.223 1.00 93.56 173 LYS A C 1
ATOM 1424 O O . LYS A 1 173 ? -13.007 14.323 4.874 1.00 93.56 173 LYS A O 1
ATOM 1429 N N . GLN A 1 174 ? -11.797 12.497 4.366 1.00 91.50 174 GLN A N 1
ATOM 1430 C CA . GLN A 1 174 ? -11.826 12.605 2.907 1.00 91.50 174 GLN A CA 1
ATOM 1431 C C . GLN A 1 174 ? -12.801 11.612 2.252 1.00 91.50 174 GLN A C 1
ATOM 1433 O O . GLN A 1 174 ? -12.646 11.321 1.076 1.00 91.50 174 GLN A O 1
ATOM 1438 N N . HIS A 1 175 ? -13.808 11.100 2.970 1.00 89.12 175 HIS A N 1
ATOM 1439 C CA . HIS A 1 175 ? -14.725 10.043 2.491 1.00 89.12 175 HIS A CA 1
ATOM 1440 C C . HIS A 1 175 ? -14.123 8.621 2.472 1.00 89.12 175 HIS A C 1
ATOM 1442 O O . HIS A 1 175 ? -14.523 7.759 1.695 1.00 89.12 175 HIS A O 1
ATOM 1448 N N . GLY A 1 176 ? -13.172 8.344 3.365 1.00 90.38 176 GLY A N 1
ATOM 1449 C CA . GLY A 1 176 ? -12.662 6.998 3.627 1.00 90.38 176 GLY A CA 1
ATOM 1450 C C . GLY A 1 176 ? -11.828 6.431 2.480 1.00 90.38 176 GLY A C 1
ATOM 1451 O O . GLY A 1 176 ? -11.012 7.127 1.871 1.00 90.38 176 GLY A O 1
ATOM 1452 N N . ALA A 1 177 ? -12.008 5.138 2.206 1.00 89.12 177 ALA A N 1
ATOM 1453 C CA . ALA A 1 177 ? -11.286 4.439 1.144 1.00 89.12 177 ALA A CA 1
ATOM 1454 C C . ALA A 1 177 ? -11.599 4.996 -0.258 1.00 89.12 177 ALA A C 1
ATOM 1456 O O . ALA A 1 177 ? -10.730 4.969 -1.129 1.00 89.12 177 ALA A O 1
ATOM 1457 N N . GLU A 1 178 ? -12.802 5.548 -0.473 1.00 90.81 178 GLU A N 1
ATOM 1458 C CA . GLU A 1 178 ? -13.258 6.090 -1.764 1.00 90.81 178 GLU A CA 1
ATOM 1459 C C . GLU A 1 178 ? -12.316 7.167 -2.314 1.00 90.81 178 GLU A C 1
ATOM 1461 O O . GLU A 1 178 ? -12.027 7.195 -3.510 1.00 90.81 178 GLU A O 1
ATOM 1466 N N . TRP A 1 179 ? -11.737 7.986 -1.433 1.00 91.25 179 TRP A N 1
ATOM 1467 C CA . TRP A 1 179 ? -10.727 8.970 -1.811 1.00 91.25 179 TRP A CA 1
ATOM 1468 C C . TRP A 1 179 ? -9.544 8.345 -2.555 1.00 91.25 179 TRP A C 1
ATOM 1470 O O . TRP A 1 179 ? -9.142 8.842 -3.604 1.00 91.25 179 TRP A O 1
ATOM 1480 N N . LEU A 1 180 ? -9.019 7.219 -2.057 1.00 90.19 180 LEU A N 1
ATOM 1481 C CA . LEU A 1 180 ? -7.894 6.518 -2.683 1.00 90.19 180 LEU A CA 1
ATOM 1482 C C . LEU A 1 180 ? -8.280 5.902 -4.030 1.00 90.19 180 LEU A C 1
ATOM 1484 O O . LEU A 1 180 ? -7.465 5.896 -4.954 1.00 90.19 180 LEU A O 1
ATOM 1488 N N . TYR A 1 181 ? -9.513 5.407 -4.163 1.00 89.50 181 TYR A N 1
ATOM 1489 C CA . TYR A 1 181 ? -10.023 4.908 -5.440 1.00 89.50 181 TYR A CA 1
ATOM 1490 C C . TYR A 1 181 ? -10.118 6.029 -6.478 1.00 89.50 181 TYR A C 1
ATOM 1492 O O . TYR A 1 181 ? -9.681 5.845 -7.615 1.00 89.50 181 TYR A O 1
ATOM 1500 N N . ASN A 1 182 ? -10.591 7.210 -6.079 1.00 89.56 182 ASN A N 1
ATOM 1501 C CA . ASN A 1 182 ? -10.700 8.369 -6.964 1.00 89.56 182 ASN A CA 1
ATOM 1502 C C . ASN A 1 182 ? -9.336 8.843 -7.479 1.00 89.56 182 ASN A C 1
ATOM 1504 O O . ASN A 1 182 ? -9.228 9.234 -8.644 1.00 89.56 182 ASN A O 1
ATOM 1508 N N . LEU A 1 183 ? -8.273 8.712 -6.674 1.00 88.19 183 LEU A N 1
ATOM 1509 C CA . LEU A 1 183 ? -6.915 9.038 -7.119 1.00 88.19 183 LEU A CA 1
ATOM 1510 C C . LEU A 1 183 ? -6.465 8.207 -8.327 1.00 88.19 183 LEU A C 1
ATOM 1512 O O . LEU A 1 183 ? -5.644 8.685 -9.098 1.00 88.19 183 LEU A O 1
ATOM 1516 N N . ARG A 1 184 ? -7.026 7.013 -8.572 1.00 84.69 184 ARG A N 1
ATOM 1517 C CA . ARG A 1 184 ? -6.694 6.211 -9.768 1.00 84.69 184 ARG A CA 1
ATOM 1518 C C . ARG A 1 184 ? -7.049 6.896 -11.088 1.00 84.69 184 ARG A C 1
ATOM 1520 O O . ARG A 1 184 ? -6.518 6.506 -12.122 1.00 84.69 184 ARG A O 1
ATOM 1527 N N . SER A 1 185 ? -7.961 7.866 -11.056 1.00 85.19 185 SER A N 1
ATOM 1528 C CA . SER A 1 185 ? -8.456 8.561 -12.248 1.00 85.19 185 SER A CA 1
ATOM 1529 C C . SER A 1 185 ? -7.856 9.955 -12.436 1.00 85.19 185 SER A C 1
ATOM 1531 O O . SER A 1 185 ? -8.152 10.595 -13.443 1.00 85.19 185 SER A O 1
ATOM 1533 N N . VAL A 1 186 ? -7.042 10.440 -11.492 1.00 86.50 186 VAL A N 1
ATOM 1534 C CA . VAL A 1 186 ? -6.413 11.766 -11.589 1.00 86.50 186 VAL A CA 1
ATOM 1535 C C . VAL A 1 186 ? -4.979 11.652 -12.128 1.00 86.50 186 VAL A C 1
ATOM 1537 O O . VAL A 1 186 ? -4.353 10.596 -11.992 1.00 86.50 186 VAL A O 1
ATOM 1540 N N . PRO A 1 187 ? -4.427 12.709 -12.753 1.00 87.69 187 PRO A N 1
ATOM 1541 C CA . PRO A 1 187 ? -3.065 12.692 -13.281 1.00 87.69 187 PRO A CA 1
ATOM 1542 C C . PRO A 1 187 ? -2.014 12.331 -12.225 1.00 87.69 187 PRO A C 1
ATOM 1544 O O . PRO A 1 187 ? -2.118 12.729 -11.066 1.00 87.69 187 PRO A O 1
ATOM 1547 N N . TYR A 1 188 ? -0.949 11.643 -12.650 1.00 84.38 188 TYR A N 1
ATOM 1548 C CA . TYR A 1 188 ? 0.127 11.153 -11.777 1.00 84.38 188 TYR A CA 1
ATOM 1549 C C . TYR A 1 188 ? 0.653 12.207 -10.789 1.00 84.38 188 TYR A C 1
ATOM 1551 O O . TYR A 1 188 ? 0.734 11.943 -9.589 1.00 84.38 188 TYR A O 1
ATOM 1559 N N . GLU A 1 189 ? 1.009 13.401 -11.275 1.00 85.56 189 GLU A N 1
ATOM 1560 C CA . GLU A 1 189 ? 1.582 14.448 -10.418 1.00 85.56 189 GLU A CA 1
ATOM 1561 C C . GLU A 1 189 ? 0.561 15.000 -9.415 1.00 85.56 189 GLU A C 1
ATOM 1563 O O . GLU A 1 189 ? 0.929 15.331 -8.290 1.00 85.56 189 GLU A O 1
ATOM 1568 N N . GLU A 1 190 ? -0.721 15.045 -9.779 1.00 88.25 190 GLU A N 1
ATOM 1569 C CA . GLU A 1 190 ? -1.791 15.458 -8.870 1.00 88.25 190 GLU A CA 1
ATOM 1570 C C . GLU A 1 190 ? -2.016 14.402 -7.787 1.00 88.25 190 GLU A C 1
ATOM 1572 O O . GLU A 1 190 ? -1.939 14.709 -6.598 1.00 88.25 190 GLU A O 1
ATOM 1577 N N . ALA A 1 191 ? -2.168 13.134 -8.180 1.00 87.81 191 ALA A N 1
ATOM 1578 C CA . ALA A 1 191 ? -2.334 12.034 -7.238 1.00 87.81 191 ALA A CA 1
ATOM 1579 C C . ALA A 1 191 ? -1.144 11.925 -6.270 1.00 87.81 191 ALA A C 1
ATOM 1581 O O . ALA A 1 191 ? -1.307 11.674 -5.074 1.00 87.81 191 ALA A O 1
ATOM 1582 N N . LYS A 1 192 ? 0.068 12.176 -6.770 1.00 85.38 192 LYS A N 1
ATOM 1583 C CA . LYS A 1 192 ? 1.285 12.225 -5.962 1.00 85.38 192 LYS A CA 1
ATOM 1584 C C . LYS A 1 192 ? 1.259 13.365 -4.942 1.00 85.38 192 LYS A C 1
ATOM 1586 O O . LYS A 1 192 ? 1.599 13.131 -3.780 1.00 85.38 192 LYS A O 1
ATOM 1591 N N . CYS A 1 193 ? 0.867 14.570 -5.356 1.00 87.38 193 CYS A N 1
ATOM 1592 C CA . CYS A 1 193 ? 0.707 15.720 -4.464 1.00 87.38 193 CYS A CA 1
ATOM 1593 C C . CYS A 1 193 ? -0.336 15.451 -3.372 1.00 87.38 193 CYS A C 1
ATOM 1595 O O . CYS A 1 193 ? -0.092 15.759 -2.205 1.00 87.38 193 CYS A O 1
ATOM 1597 N N . GLU A 1 194 ? -1.461 14.830 -3.726 1.00 89.69 194 GLU A N 1
ATOM 1598 C CA . GLU A 1 194 ? -2.517 14.459 -2.783 1.00 89.69 194 GLU A CA 1
ATOM 1599 C C . GLU A 1 194 ? -2.040 13.426 -1.754 1.00 89.69 194 GLU A C 1
ATOM 1601 O O . GLU A 1 194 ? -2.175 13.645 -0.548 1.00 89.69 194 GLU A O 1
ATOM 1606 N N . LEU A 1 195 ? -1.397 12.339 -2.193 1.00 88.00 195 LEU A N 1
ATOM 1607 C CA . LEU A 1 195 ? -0.867 11.316 -1.284 1.00 88.00 195 LEU A CA 1
ATOM 1608 C C . LEU A 1 195 ? 0.196 11.862 -0.325 1.00 88.00 195 LEU A C 1
ATOM 1610 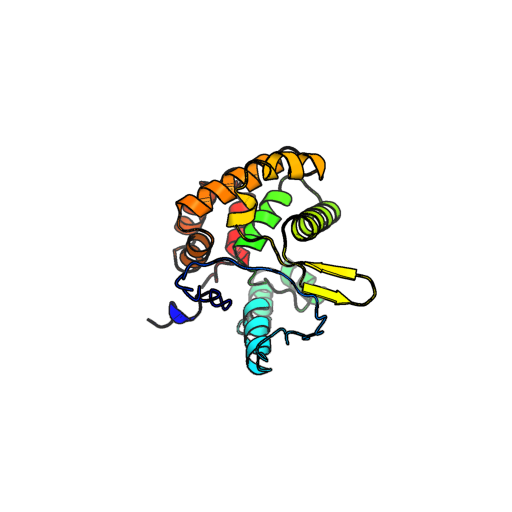O O . LEU A 1 195 ? 0.274 11.414 0.818 1.00 88.00 195 LEU A O 1
ATOM 1614 N N . MET A 1 196 ? 1.006 12.835 -0.750 1.00 88.88 196 MET A N 1
ATOM 1615 C CA . MET A 1 196 ? 2.032 13.447 0.104 1.00 88.88 196 MET A CA 1
ATOM 1616 C C . MET A 1 196 ? 1.460 14.271 1.269 1.00 88.88 196 MET A C 1
ATOM 1618 O O . MET A 1 196 ? 2.212 14.644 2.170 1.00 88.88 196 MET A O 1
ATOM 1622 N N . LYS A 1 197 ? 0.145 14.527 1.302 1.00 89.75 197 LYS A N 1
ATOM 1623 C CA . LYS A 1 197 ? -0.531 15.141 2.458 1.00 89.75 197 LYS A CA 1
ATOM 1624 C C . LYS A 1 197 ? -0.680 14.170 3.638 1.00 89.75 197 LYS A C 1
ATOM 1626 O O . LYS A 1 197 ? -0.885 14.615 4.767 1.00 89.75 197 LYS A O 1
ATOM 1631 N N . LEU A 1 198 ? -0.578 12.858 3.403 1.00 89.00 198 LEU A N 1
ATOM 1632 C CA . LEU A 1 198 ? -0.709 11.833 4.439 1.00 89.00 198 LEU A CA 1
ATOM 1633 C C . LEU A 1 198 ? 0.515 11.791 5.365 1.00 89.00 198 LEU A C 1
ATOM 1635 O O . LEU A 1 198 ? 1.673 11.882 4.946 1.00 89.00 198 LEU A O 1
ATOM 1639 N N . CYS A 1 199 ? 0.268 11.585 6.659 1.00 85.12 199 CYS A N 1
ATOM 1640 C CA . CYS A 1 199 ? 1.332 11.521 7.654 1.00 85.12 199 CYS A CA 1
ATOM 1641 C C . CYS A 1 199 ? 2.220 10.287 7.430 1.00 85.12 199 CYS A C 1
ATOM 1643 O O . CYS A 1 199 ? 1.747 9.154 7.458 1.00 85.12 199 CYS A O 1
ATOM 1645 N N . GLY A 1 200 ? 3.527 10.497 7.253 1.00 78.38 200 GLY A N 1
ATOM 1646 C CA . GLY A 1 200 ? 4.479 9.408 7.008 1.00 78.38 200 GLY A CA 1
ATOM 1647 C C . GLY A 1 200 ? 4.587 8.972 5.543 1.00 78.38 200 GLY A C 1
ATOM 1648 O O . GLY A 1 200 ? 5.379 8.078 5.239 1.00 78.38 200 GLY A O 1
ATOM 1649 N N . VAL A 1 201 ? 3.858 9.624 4.630 1.00 81.50 201 VAL A N 1
ATOM 1650 C CA . VAL A 1 201 ? 3.959 9.398 3.185 1.00 81.50 201 VAL A CA 1
ATOM 1651 C C . VAL A 1 201 ? 4.903 10.431 2.569 1.00 81.50 201 VAL A C 1
ATOM 1653 O O . VAL A 1 201 ? 4.520 11.532 2.192 1.00 81.50 201 VAL A O 1
ATOM 1656 N N . GLY A 1 202 ? 6.184 10.069 2.482 1.00 77.38 202 GLY A N 1
ATOM 1657 C CA . GLY A 1 202 ? 7.181 10.838 1.727 1.00 77.38 202 GLY A CA 1
ATOM 1658 C C . GLY A 1 202 ? 7.219 10.458 0.243 1.00 77.38 202 GLY A C 1
ATOM 1659 O O . GLY A 1 202 ? 6.549 9.517 -0.184 1.00 77.38 202 GLY A O 1
ATOM 1660 N N . ALA A 1 203 ? 8.087 11.117 -0.533 1.00 70.81 203 ALA A N 1
ATOM 1661 C CA . ALA A 1 203 ? 8.228 10.888 -1.977 1.00 70.81 203 ALA A CA 1
ATOM 1662 C C . ALA A 1 203 ? 8.405 9.401 -2.354 1.00 70.81 203 ALA A C 1
ATOM 1664 O O . ALA A 1 203 ? 7.776 8.933 -3.295 1.00 70.81 203 ALA A O 1
ATOM 1665 N N . LYS A 1 204 ? 9.180 8.625 -1.580 1.00 70.88 204 LYS A N 1
ATOM 1666 C CA . LYS A 1 204 ? 9.366 7.178 -1.809 1.00 70.88 204 LYS A CA 1
ATOM 1667 C C . LYS A 1 204 ? 8.077 6.378 -1.628 1.00 70.88 204 LYS A C 1
ATOM 1669 O O . LYS A 1 204 ? 7.760 5.526 -2.449 1.00 70.88 204 LYS A O 1
ATOM 1674 N N . VAL A 1 205 ? 7.368 6.611 -0.524 1.00 64.94 205 VAL A N 1
ATOM 1675 C CA . VAL A 1 205 ? 6.131 5.884 -0.186 1.00 64.94 205 VAL A CA 1
ATOM 1676 C C . VAL A 1 205 ? 5.053 6.223 -1.208 1.00 64.94 205 VAL A C 1
ATOM 1678 O O . VAL A 1 205 ? 4.381 5.326 -1.703 1.00 64.94 205 VAL A O 1
ATOM 1681 N N . CYS A 1 206 ? 4.983 7.497 -1.593 1.00 65.69 206 CYS A N 1
ATOM 1682 C CA . CYS A 1 206 ? 4.112 7.976 -2.647 1.00 65.69 206 CYS A CA 1
ATOM 1683 C C . CYS A 1 206 ? 4.437 7.308 -3.994 1.00 65.69 206 CYS A C 1
ATOM 1685 O O . CYS A 1 206 ? 3.574 6.651 -4.556 1.00 65.69 206 CYS A O 1
ATOM 1687 N N . MET A 1 207 ? 5.687 7.353 -4.472 1.00 60.31 207 MET A N 1
ATOM 1688 C CA . MET A 1 207 ? 6.058 6.760 -5.767 1.00 60.31 207 MET A CA 1
ATOM 1689 C C . MET A 1 207 ? 5.822 5.247 -5.844 1.00 60.31 207 MET A C 1
ATOM 1691 O O . MET A 1 207 ? 5.404 4.755 -6.890 1.00 60.31 207 MET A O 1
ATOM 1695 N N . CYS A 1 208 ? 6.098 4.500 -4.770 1.00 60.50 208 CYS A N 1
ATOM 1696 C CA . CYS A 1 208 ? 5.844 3.060 -4.745 1.00 60.50 208 CYS A CA 1
ATOM 1697 C C . CYS A 1 208 ? 4.343 2.754 -4.689 1.00 60.50 208 CYS A C 1
ATOM 1699 O O . CYS A 1 208 ? 3.869 1.943 -5.477 1.00 60.50 208 CYS A O 1
ATOM 1701 N N . GLY A 1 209 ? 3.602 3.423 -3.798 1.00 58.12 209 GLY A N 1
ATOM 1702 C CA . GLY A 1 209 ? 2.164 3.215 -3.650 1.00 58.12 209 GLY A CA 1
ATOM 1703 C C . GLY A 1 209 ? 1.425 3.539 -4.943 1.00 58.12 209 GLY A C 1
ATOM 1704 O O . GLY A 1 209 ? 0.706 2.701 -5.473 1.00 58.12 209 GLY A O 1
ATOM 1705 N N . LEU A 1 210 ? 1.697 4.713 -5.507 1.00 58.72 210 LEU A N 1
ATOM 1706 C CA . LEU A 1 210 ? 1.023 5.221 -6.692 1.00 58.72 210 LEU A CA 1
ATOM 1707 C C . LEU A 1 210 ? 1.150 4.281 -7.903 1.00 58.72 210 LEU A C 1
ATOM 1709 O O . LEU A 1 210 ? 0.158 4.001 -8.564 1.00 58.72 210 LEU A O 1
ATOM 1713 N N . LYS A 1 211 ? 2.342 3.724 -8.151 1.00 61.75 211 LYS A N 1
ATOM 1714 C CA . LYS A 1 211 ? 2.583 2.793 -9.271 1.00 61.75 211 LYS A CA 1
ATOM 1715 C C . LYS A 1 211 ? 1.866 1.444 -9.134 1.00 61.75 211 LYS A C 1
ATOM 1717 O O . LYS A 1 211 ? 1.705 0.758 -10.135 1.00 61.75 211 LYS A O 1
ATOM 1722 N N . LEU A 1 212 ? 1.489 1.051 -7.915 1.00 57.81 212 LEU A N 1
ATOM 1723 C CA . LEU A 1 212 ? 0.907 -0.262 -7.606 1.00 57.81 212 LEU A CA 1
ATOM 1724 C C . LEU A 1 212 ? -0.625 -0.244 -7.495 1.00 57.81 212 LEU A C 1
ATOM 1726 O O . LEU A 1 212 ? -1.231 -1.304 -7.385 1.00 57.81 212 LEU A O 1
ATOM 1730 N N . PHE A 1 213 ? -1.275 0.925 -7.537 1.00 66.19 213 PHE A N 1
ATOM 1731 C CA . PHE A 1 213 ? -2.741 0.992 -7.597 1.00 66.19 213 PHE A CA 1
ATOM 1732 C C . PHE A 1 213 ? -3.290 1.979 -8.631 1.00 66.19 213 PHE A C 1
ATOM 1734 O O . PHE A 1 213 ? -4.437 1.809 -9.037 1.00 66.19 213 PHE A O 1
ATOM 1741 N N . ILE A 1 214 ? -2.526 2.984 -9.075 1.00 57.50 214 ILE A N 1
ATOM 1742 C CA . ILE A 1 214 ? -2.926 3.830 -10.202 1.00 57.50 214 ILE A CA 1
ATOM 1743 C C . ILE A 1 214 ? -2.519 3.106 -11.474 1.00 57.50 214 ILE A C 1
ATOM 1745 O O . ILE A 1 214 ? -1.337 2.853 -11.705 1.00 57.50 214 ILE A O 1
ATOM 1749 N N . SER A 1 215 ? -3.512 2.758 -12.292 1.00 52.62 215 SER A N 1
ATOM 1750 C CA . SER A 1 215 ? -3.271 2.297 -13.653 1.00 52.62 215 SER A CA 1
ATOM 1751 C C . SER A 1 215 ? -2.620 3.455 -14.401 1.00 52.62 215 SER A C 1
ATOM 1753 O O . SER A 1 215 ? -3.308 4.383 -14.820 1.00 52.62 215 SER A O 1
ATOM 1755 N N . LEU A 1 216 ? -1.291 3.437 -14.503 1.00 46.03 216 LEU A N 1
ATOM 1756 C CA . LEU A 1 216 ? -0.552 4.344 -15.370 1.00 46.03 216 LEU A CA 1
ATOM 1757 C C . LEU A 1 216 ? -0.930 3.975 -16.807 1.00 46.03 216 LEU A C 1
ATOM 1759 O O . LEU A 1 216 ? -0.354 3.053 -17.375 1.00 46.03 216 LEU A O 1
ATOM 1763 N N . ASN A 1 217 ? -1.972 4.625 -17.325 1.00 37.22 217 ASN A N 1
ATOM 1764 C CA . ASN A 1 217 ? -2.194 4.736 -18.762 1.00 37.22 217 ASN A CA 1
ATOM 1765 C C . ASN A 1 217 ? -1.334 5.880 -19.289 1.00 37.22 217 ASN A C 1
ATOM 1767 O O . ASN A 1 217 ? -1.329 6.944 -18.626 1.00 37.22 217 ASN A O 1
#

Sequence (217 aa):
VHTLDRYKPIVKPVEEENKETPSNEDSAERKQTQGERSLGAKKDQNYFEQILWDYFQLDVNLHDLYDHWSEVDPNFRTKAQQFPGVRILRQEPVENLFSFICSSNNNISRISLMVEKMCEKFGEFIAKEDGLSYYGFPMVEVLVANSVQETLRNLGFGYRAKYISESARFLTKQHGAEWLYNLRSVPYEEAKCELMKLCGVGAKVCMCGLKLFISLN

Secondary structure (DSSP, 8-state):
--SGGG-S-SS---------------------------------HHHHHHHHHHHTTTTS-HHHHHHHHHHH-HHHHHHHTTSTT-------HHHHHHHHHHHTT--HHHHHHHHHHHHHHHSPEEEEETTEEEEPPPPTTGGGSTTHHHHHHHTT-TTHHHHHHHHHHHHHHTTTHHHHHHHTTS-HHHHHHHHTTSTT--HHHHHHHHHHHS---

Radius of gyration: 21.83 Å; chains: 1; bounding box: 65×42×58 Å

InterPro domains:
  IPR003265 HhH-GPD domain [PF00730] (99-172)
  IPR011257 DNA glycosylase [SSF48150] (93-206)
  IPR012904 8-oxoguanine DNA glycosylase, N-terminal [PF07934] (41-97)
  IPR052054 Oxidative DNA damage repair enzyme [PTHR10242] (32-208)